Protein AF-A0A1B6GSQ0-F1 (afdb_monomer_lite)

Sequence (273 aa):
MDMGEFVHKPADNIAAKLKSEKLKAKLTERKEKRALEAKLAKVKRLADDSDDESASAWVAKNRRITEERLKAEKKAKELDDMDAVFGVGELVEEELRSSRKEAYTARDLRGLRVEHDVDGFTEGKEIILTLKDKGVLDEEDDALVNVNLMDDERYKKNIDRRKQKPHQFGYDAYGEEEEEERSVLGKYDEEIDGEKKTSFKLGVDEMQNKKVQVKTKLQLHKKVESLVTPALQLASDYYTEQEMVKFKKPKKKVRKIRERKSKLFKADDLLVD

Foldseek 3Di:
DPPPDDPDDDDDDVVVVVVVVVVVVVVVVVVVVVVVVVVVVVPDDPVNPDPCPDPVSVVVVVVVVVVVVVVVVVVVVVVVVVCVVVVVVVVVVVVVVVVVVVVDDLVNQFFAKEQADPVVDDPPDDADWDWDDDDPPDPDGIYTYGPVRVVVVVVVVVVVVVVPDPVVVDDDPPPDCPPDPDDPCNVCCCVPVNDDTDMDGRPDPVVVVVVVVVVVVCVVPPPPDDPPDPPDDDDDPDDDPVVVVVVDDPDDDDDDDPPPDPDPDDPVVPDDD

InterPro domains:
  IPR005011 SNU66/SART1 family [PF03343] (21-270)
  IPR005011 SNU66/SART1 family [PTHR14152] (4-270)

Secondary structure (DSSP, 8-state):
-------PPPPP-HHHHHHHHHHHHHHHHHHHHHHHHHHHHHSPPGGG--S---HHHHHHHHHHHHHHHHHHHHHHHHHHHHHHHHTHHHHHHHHHHHHHHHT--TTTTTT-EE-S-GGG--TT-----EEPP--TT--SPPEEE-HHHHHHHHHHHHHHHHHS-GGGGS--TTS--------TTTTTHHHHS------EETTS-HHHHHHHHHHHHHHHT-----S-PPP-PPPPSS--HHHHHHTSPPPP--------------GGGG---

pLDDT: mean 79.24, std 12.69, range [45.12, 97.31]

Radius of gyration: 38.95 Å; chains: 1; bounding box: 98×74×93 Å

Organism: NCBI:txid1464854

Structure (mmCIF, N/CA/C/O backbone):
data_AF-A0A1B6GSQ0-F1
#
_entry.id   AF-A0A1B6GSQ0-F1
#
loop_
_atom_site.group_PDB
_atom_site.id
_atom_site.type_symbol
_atom_site.label_atom_id
_atom_site.label_alt_id
_atom_site.label_comp_id
_atom_site.label_asym_id
_atom_site.label_entity_id
_atom_site.label_seq_id
_atom_site.pdbx_PDB_ins_code
_atom_site.Cartn_x
_atom_site.Cartn_y
_atom_site.Cartn_z
_atom_site.occupancy
_atom_site.B_iso_or_equiv
_atom_site.auth_seq_id
_atom_site.auth_comp_id
_atom_site.auth_asym_id
_atom_site.auth_atom_id
_atom_site.pdbx_PDB_model_num
ATOM 1 N N . MET A 1 1 ? 32.881 -21.390 47.374 1.00 46.50 1 MET A N 1
ATOM 2 C CA . MET A 1 1 ? 33.123 -21.148 45.939 1.00 46.50 1 MET A CA 1
ATOM 3 C C . MET A 1 1 ? 31.824 -21.465 45.237 1.00 46.50 1 MET A C 1
ATOM 5 O O . MET A 1 1 ? 31.398 -22.609 45.296 1.00 46.50 1 MET A O 1
ATOM 9 N N . ASP A 1 2 ? 31.152 -20.436 44.733 1.00 54.62 2 ASP A N 1
ATOM 10 C CA . ASP A 1 2 ? 29.883 -20.561 44.017 1.00 54.62 2 ASP A CA 1
ATOM 11 C C . ASP A 1 2 ? 30.174 -21.131 42.621 1.00 54.62 2 ASP A C 1
ATOM 13 O O . ASP A 1 2 ? 30.853 -20.498 41.810 1.00 54.62 2 ASP A O 1
ATOM 17 N N . MET A 1 3 ? 29.794 -22.389 42.399 1.00 61.34 3 MET A N 1
ATOM 18 C CA . MET A 1 3 ? 30.045 -23.116 41.154 1.00 61.34 3 MET A CA 1
ATOM 19 C C . MET A 1 3 ? 28.933 -22.743 40.177 1.00 61.34 3 MET A C 1
ATOM 21 O O . MET A 1 3 ? 27.943 -23.462 40.065 1.00 61.34 3 MET A O 1
ATOM 25 N N . GLY A 1 4 ? 29.093 -21.577 39.544 1.00 64.81 4 GLY A N 1
ATOM 26 C CA . GLY A 1 4 ? 28.105 -20.958 38.663 1.00 64.81 4 GLY A CA 1
ATOM 27 C C . GLY A 1 4 ? 27.419 -21.951 37.723 1.00 64.81 4 GLY A C 1
ATOM 28 O O . GLY A 1 4 ? 28.073 -22.780 37.089 1.00 64.81 4 GLY A O 1
ATOM 29 N N . GLU A 1 5 ? 26.091 -21.852 37.657 1.00 66.62 5 GLU A N 1
ATOM 30 C CA . GLU A 1 5 ? 25.217 -22.703 36.853 1.00 66.62 5 GLU A CA 1
ATOM 31 C C . GLU A 1 5 ? 25.710 -22.781 35.401 1.00 66.62 5 GLU A C 1
ATOM 33 O O . GLU A 1 5 ? 25.644 -21.821 34.628 1.00 66.62 5 GLU A O 1
ATOM 38 N N . PHE A 1 6 ? 26.233 -23.945 35.020 1.00 63.91 6 PHE A N 1
ATOM 39 C CA . PHE A 1 6 ? 26.717 -24.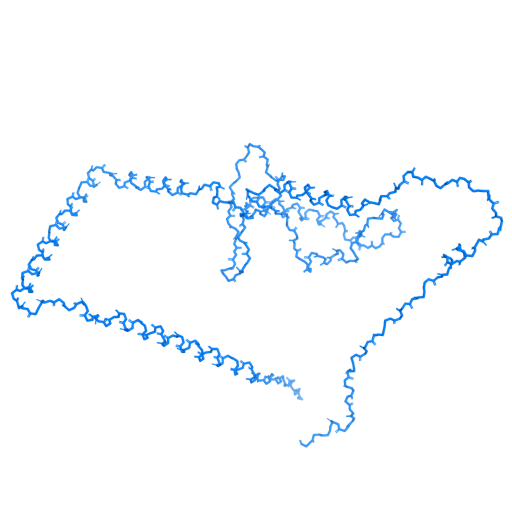188 33.670 1.00 63.91 6 PHE A CA 1
ATOM 40 C C . PHE A 1 6 ? 25.518 -24.395 32.737 1.00 63.91 6 PHE A C 1
ATOM 42 O O . PHE A 1 6 ? 24.984 -25.496 32.600 1.00 63.91 6 PHE A O 1
ATOM 49 N N . VAL A 1 7 ? 25.064 -23.317 32.095 1.00 75.25 7 VAL A N 1
ATOM 50 C CA . VAL A 1 7 ? 24.006 -23.377 31.078 1.00 75.25 7 VAL A CA 1
ATOM 51 C C . VAL A 1 7 ? 24.548 -24.104 29.844 1.00 75.25 7 VAL A C 1
ATOM 53 O O . VAL A 1 7 ? 25.266 -23.533 29.019 1.00 75.25 7 VAL A O 1
ATOM 56 N N . HIS A 1 8 ? 24.208 -25.386 29.704 1.00 74.94 8 HIS A N 1
ATOM 57 C CA . HIS A 1 8 ? 24.538 -26.160 28.512 1.00 74.94 8 HIS A CA 1
ATOM 58 C C . HIS A 1 8 ? 23.827 -25.573 27.289 1.00 74.94 8 HIS A C 1
ATOM 60 O O . HIS A 1 8 ? 22.599 -25.469 27.250 1.00 74.94 8 HIS A O 1
ATOM 66 N N . LYS A 1 9 ? 24.600 -25.216 26.258 1.00 79.44 9 LYS A N 1
ATOM 67 C CA . LYS A 1 9 ? 24.035 -24.853 24.954 1.00 79.44 9 LYS A CA 1
ATOM 68 C C . LYS A 1 9 ? 23.256 -26.060 24.411 1.00 79.44 9 LYS A C 1
ATOM 70 O O . LYS A 1 9 ? 23.835 -27.148 24.352 1.00 79.44 9 LYS A O 1
ATOM 75 N N . PRO A 1 10 ? 21.980 -25.897 24.016 1.00 80.62 10 PRO A N 1
ATOM 76 C CA . PRO A 1 10 ? 21.216 -26.975 23.405 1.00 80.62 10 PRO A CA 1
ATOM 77 C C . PRO A 1 10 ? 21.963 -27.557 22.204 1.00 80.62 10 PRO A C 1
ATOM 79 O O . PRO A 1 10 ? 22.566 -26.815 21.427 1.00 80.62 10 PRO A O 1
ATOM 82 N N . ALA A 1 11 ? 21.920 -28.881 22.053 1.00 81.38 11 ALA A N 1
ATOM 83 C CA . ALA A 1 11 ? 22.538 -29.547 20.917 1.00 81.38 11 ALA A CA 1
ATOM 84 C C . ALA A 1 11 ? 21.922 -29.050 19.602 1.00 81.38 11 ALA A C 1
ATOM 86 O O . ALA A 1 11 ? 20.702 -28.908 19.475 1.00 81.38 11 ALA A O 1
ATOM 87 N N . ASP A 1 12 ? 22.775 -28.818 18.608 1.00 82.06 12 ASP A N 1
ATOM 88 C CA . ASP A 1 12 ? 22.330 -28.384 17.293 1.00 82.06 12 ASP A CA 1
ATOM 89 C C . ASP A 1 12 ? 21.379 -29.409 16.667 1.00 82.06 12 ASP A C 1
ATOM 91 O O . ASP A 1 12 ? 21.682 -30.600 16.563 1.00 82.06 12 ASP A O 1
ATOM 95 N N . ASN A 1 13 ? 20.234 -28.938 16.175 1.00 87.38 13 ASN A N 1
ATOM 96 C CA . ASN A 1 13 ? 19.264 -29.803 15.521 1.00 87.38 13 ASN A CA 1
ATOM 97 C C . ASN A 1 13 ? 19.806 -30.289 14.161 1.00 87.38 13 ASN A C 1
ATOM 99 O O . ASN A 1 13 ? 19.736 -29.586 13.149 1.00 87.38 13 ASN A O 1
ATOM 103 N N . ILE A 1 14 ? 20.323 -31.521 14.133 1.00 88.31 14 ILE A N 1
ATOM 104 C CA . ILE A 1 14 ? 20.882 -32.173 12.936 1.00 88.31 14 ILE A CA 1
ATOM 105 C C . ILE A 1 14 ? 19.848 -32.216 11.801 1.00 88.31 14 ILE A C 1
ATOM 107 O O . ILE A 1 14 ? 20.185 -31.986 10.641 1.00 88.31 14 ILE A O 1
ATOM 111 N N . ALA A 1 15 ? 18.566 -32.430 12.115 1.00 89.94 15 ALA A N 1
ATOM 112 C CA . ALA A 1 15 ? 17.510 -32.454 11.106 1.00 89.94 15 ALA A CA 1
ATOM 113 C C . ALA A 1 15 ? 17.284 -31.072 10.468 1.00 89.94 15 ALA A C 1
ATOM 115 O O . ALA A 1 15 ? 17.026 -30.991 9.266 1.00 89.94 15 ALA A O 1
ATOM 116 N N . ALA A 1 16 ? 17.405 -29.983 11.235 1.00 90.31 16 ALA A N 1
ATOM 117 C CA . ALA A 1 16 ? 17.344 -28.624 10.697 1.00 90.31 16 ALA A CA 1
ATOM 118 C C . ALA A 1 16 ? 18.553 -28.323 9.795 1.00 90.31 16 ALA A C 1
ATOM 120 O O . ALA A 1 16 ? 18.373 -27.795 8.695 1.00 90.31 16 ALA A O 1
ATOM 121 N N . LYS A 1 17 ? 19.762 -28.743 10.201 1.00 90.50 17 LYS A N 1
ATOM 122 C CA . LYS A 1 17 ? 20.980 -28.622 9.381 1.00 90.50 17 LYS A CA 1
ATOM 123 C C . LYS A 1 17 ? 20.841 -29.367 8.052 1.00 90.50 17 LYS A C 1
ATOM 125 O O . LYS A 1 17 ? 20.948 -28.733 7.004 1.00 90.50 17 LYS A O 1
ATOM 130 N N . LEU A 1 18 ? 20.452 -30.643 8.078 1.00 93.62 18 LEU A N 1
ATOM 131 C CA . LEU A 1 18 ? 20.229 -31.447 6.869 1.00 93.62 18 LEU A CA 1
ATOM 132 C C . LEU A 1 18 ? 19.152 -30.850 5.948 1.00 93.62 18 LEU A C 1
ATOM 134 O O . LEU A 1 18 ? 19.297 -30.869 4.727 1.00 93.62 18 LEU A O 1
ATOM 138 N N . LYS A 1 19 ? 18.062 -30.299 6.502 1.00 94.00 19 LYS A N 1
ATOM 139 C CA . LYS A 1 19 ? 17.041 -29.592 5.705 1.00 94.00 19 LYS A CA 1
ATOM 140 C C . LYS A 1 19 ? 17.620 -28.345 5.035 1.00 94.00 19 LYS A C 1
ATOM 142 O O . LYS A 1 19 ? 17.376 -28.129 3.850 1.00 94.00 19 LYS A O 1
ATOM 147 N N . SER A 1 20 ? 18.402 -27.554 5.768 1.00 93.00 20 SER A N 1
ATOM 148 C CA . SER A 1 20 ? 19.052 -26.356 5.229 1.00 93.00 20 SER A CA 1
ATOM 149 C C . SER A 1 20 ? 20.055 -26.693 4.118 1.00 93.00 20 SER A C 1
ATOM 151 O O . SER A 1 20 ? 20.082 -26.012 3.097 1.00 93.00 20 SER A O 1
ATOM 153 N N . GLU A 1 21 ? 20.818 -27.780 4.260 1.00 94.88 21 GLU A N 1
ATOM 154 C CA . GLU A 1 21 ? 21.771 -28.258 3.253 1.00 94.88 21 GLU A CA 1
ATOM 155 C C . GLU A 1 21 ? 21.061 -28.755 1.993 1.00 94.88 21 GLU A C 1
ATOM 157 O O . GLU A 1 21 ? 21.450 -28.381 0.889 1.00 94.88 21 GLU A O 1
ATOM 162 N N . LYS A 1 22 ? 19.958 -29.502 2.136 1.00 96.31 22 LYS A N 1
ATOM 163 C CA . LYS A 1 22 ? 19.115 -29.911 0.998 1.00 96.31 22 LYS A CA 1
ATOM 164 C C . LYS A 1 22 ? 18.547 -28.706 0.242 1.00 96.31 22 LYS A C 1
ATOM 166 O O . LYS A 1 22 ? 18.540 -28.702 -0.988 1.00 96.31 22 LYS A O 1
ATOM 171 N N . LEU A 1 23 ? 18.091 -27.673 0.956 1.00 96.00 23 LEU A N 1
ATOM 172 C CA . LEU A 1 23 ? 17.620 -26.430 0.335 1.00 96.00 23 LEU A CA 1
ATOM 173 C C . LEU A 1 23 ? 18.757 -25.688 -0.378 1.00 96.00 23 LEU A C 1
ATOM 175 O O . LEU A 1 23 ? 18.566 -25.232 -1.505 1.00 96.00 23 LEU A O 1
ATOM 179 N N . LYS A 1 24 ? 19.945 -25.611 0.235 1.00 96.38 24 LYS A N 1
ATOM 180 C CA . LYS A 1 24 ? 21.139 -25.026 -0.391 1.00 96.38 24 LYS A CA 1
ATOM 181 C C . LYS A 1 24 ? 21.521 -25.770 -1.671 1.00 96.38 24 LYS A C 1
ATOM 183 O O . LYS A 1 24 ? 21.688 -25.109 -2.689 1.00 96.38 24 LYS A O 1
ATOM 188 N N . ALA A 1 25 ? 21.561 -27.103 -1.652 1.00 96.56 25 ALA A N 1
ATOM 189 C CA . ALA A 1 25 ? 21.866 -27.927 -2.825 1.00 96.56 25 ALA A CA 1
ATOM 190 C C . ALA A 1 25 ? 20.855 -27.713 -3.970 1.00 96.56 25 ALA A C 1
ATOM 192 O O . ALA A 1 25 ? 21.231 -27.531 -5.125 1.00 96.56 25 ALA A O 1
ATOM 193 N N . LYS A 1 26 ? 19.556 -27.630 -3.651 1.00 97.31 26 LYS A N 1
ATOM 194 C CA . LYS A 1 26 ? 18.520 -27.325 -4.652 1.00 97.31 26 LYS A CA 1
ATOM 195 C C . LYS A 1 26 ? 18.679 -25.920 -5.247 1.00 97.31 26 LYS A C 1
ATOM 197 O O . LYS A 1 26 ? 18.411 -25.699 -6.429 1.00 97.31 26 LYS A O 1
ATOM 202 N N . LEU A 1 27 ? 19.096 -24.946 -4.436 1.00 96.94 27 LEU A N 1
ATOM 203 C CA . LEU A 1 27 ? 19.360 -23.584 -4.903 1.00 96.94 27 LEU A CA 1
ATOM 204 C C . LEU A 1 27 ? 20.625 -23.502 -5.763 1.00 96.94 27 LEU A C 1
ATOM 206 O O . LEU A 1 27 ? 20.613 -22.754 -6.740 1.00 96.94 27 LEU A O 1
ATOM 210 N N . THR A 1 28 ? 21.691 -24.241 -5.438 1.00 97.00 28 THR A N 1
ATOM 211 C CA . THR A 1 28 ? 22.911 -24.286 -6.260 1.00 97.00 28 THR A CA 1
ATOM 212 C C . THR A 1 28 ? 22.632 -24.928 -7.611 1.00 97.00 28 THR A C 1
ATOM 214 O O . THR A 1 28 ? 22.940 -24.307 -8.620 1.00 97.00 28 THR A O 1
ATOM 217 N N . GLU A 1 29 ? 21.917 -26.056 -7.653 1.00 96.94 29 GLU A N 1
ATOM 218 C CA . GLU A 1 29 ? 21.501 -26.703 -8.906 1.00 96.94 29 GLU A CA 1
ATOM 219 C C . GLU A 1 29 ? 20.685 -25.742 -9.792 1.00 96.94 29 GLU A C 1
ATOM 221 O O . GLU A 1 29 ? 20.954 -25.571 -10.983 1.00 96.94 29 GLU A O 1
ATOM 226 N N . ARG A 1 30 ? 19.716 -25.021 -9.207 1.00 96.38 30 ARG A N 1
ATOM 227 C CA . ARG A 1 30 ? 18.902 -24.046 -9.954 1.00 96.38 30 ARG A CA 1
ATOM 228 C C . ARG A 1 30 ? 19.721 -22.840 -10.431 1.00 96.38 30 ARG A C 1
ATOM 230 O O . ARG A 1 30 ? 19.442 -22.302 -11.503 1.00 96.38 30 ARG A O 1
ATOM 237 N N . LYS A 1 31 ? 20.716 -22.398 -9.652 1.00 97.12 31 LYS A N 1
ATOM 238 C CA . LYS A 1 31 ? 21.653 -21.335 -10.052 1.00 97.12 31 LYS A CA 1
ATOM 239 C C . LYS A 1 31 ? 22.569 -21.795 -11.185 1.00 97.12 31 LYS A C 1
ATOM 241 O O . LYS A 1 31 ? 22.747 -21.038 -12.132 1.00 97.12 31 LYS A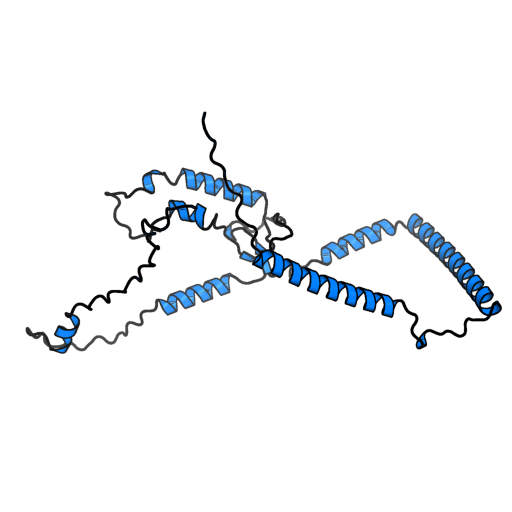 O 1
ATOM 246 N N . GLU A 1 32 ? 23.096 -23.014 -11.121 1.00 96.81 32 GLU A N 1
ATOM 247 C CA . GLU A 1 32 ? 23.925 -23.616 -12.170 1.00 96.81 32 GLU A CA 1
ATOM 248 C C . GLU A 1 32 ? 23.142 -23.779 -13.467 1.00 96.81 32 GLU A C 1
ATOM 250 O O . GLU A 1 32 ? 23.627 -23.372 -14.519 1.00 96.81 32 GLU A O 1
ATOM 255 N N . LYS A 1 33 ? 21.892 -24.253 -13.392 1.00 97.06 33 LYS A N 1
ATOM 256 C CA . LYS A 1 33 ? 20.996 -24.310 -14.552 1.00 97.06 33 LYS A CA 1
ATOM 257 C C . LYS A 1 33 ? 20.819 -22.932 -15.194 1.00 97.06 33 LYS A C 1
ATOM 259 O O . LYS A 1 33 ? 21.028 -22.796 -16.396 1.00 97.06 33 LYS A O 1
ATOM 264 N N . ARG A 1 34 ? 20.530 -21.893 -14.397 1.00 95.75 34 ARG A N 1
ATOM 265 C CA . ARG A 1 34 ? 20.427 -20.510 -14.900 1.00 95.75 34 ARG A CA 1
ATOM 266 C C . ARG A 1 34 ? 21.749 -20.019 -15.501 1.00 95.75 34 ARG A C 1
ATOM 268 O O . ARG A 1 34 ? 21.740 -19.314 -16.503 1.00 95.75 34 ARG A O 1
ATOM 275 N N . ALA A 1 35 ? 22.887 -20.379 -14.909 1.00 96.25 35 ALA A N 1
ATOM 276 C CA . ALA A 1 35 ? 24.202 -20.012 -15.427 1.00 96.25 35 ALA A CA 1
ATOM 277 C C . ALA A 1 35 ? 24.514 -20.713 -16.759 1.00 96.25 35 ALA A C 1
ATOM 279 O O . ALA A 1 35 ? 25.082 -20.088 -17.651 1.00 96.25 35 ALA A O 1
ATOM 280 N N . LEU A 1 36 ? 24.130 -21.982 -16.920 1.00 94.81 36 LEU A N 1
ATOM 281 C CA . LEU A 1 36 ? 24.230 -22.705 -18.188 1.00 94.81 36 LEU A CA 1
ATOM 282 C C . LEU A 1 36 ? 23.308 -22.094 -19.246 1.00 94.81 36 LEU A C 1
ATOM 284 O O . LEU A 1 36 ? 23.766 -21.842 -20.353 1.00 94.81 36 LEU A O 1
ATOM 288 N N . GLU A 1 37 ? 22.059 -21.774 -18.902 1.00 93.56 37 GLU A N 1
ATOM 289 C CA . GLU A 1 37 ? 21.123 -21.076 -19.796 1.00 93.56 37 GLU A CA 1
ATOM 290 C C . GLU A 1 37 ? 21.678 -19.714 -20.241 1.00 93.56 37 GLU A C 1
ATOM 292 O O . GLU A 1 37 ? 21.668 -19.403 -21.430 1.00 93.56 37 GLU A O 1
ATOM 297 N N . ALA A 1 38 ? 22.252 -18.934 -19.320 1.00 93.50 38 ALA A N 1
ATOM 298 C CA . ALA A 1 38 ? 22.900 -17.665 -19.644 1.00 93.50 38 ALA A CA 1
ATOM 299 C C . ALA A 1 38 ? 24.135 -17.847 -20.547 1.00 93.50 38 ALA A C 1
ATOM 301 O O . ALA A 1 38 ? 24.351 -17.057 -21.466 1.00 93.50 38 ALA A O 1
ATOM 302 N N . LYS A 1 39 ? 24.938 -18.900 -20.330 1.00 92.69 39 LYS A N 1
ATOM 303 C CA . LYS A 1 39 ? 26.065 -19.245 -21.214 1.00 92.69 39 LYS A CA 1
ATOM 304 C C . LYS A 1 39 ? 25.578 -19.633 -22.607 1.00 92.69 39 LYS A C 1
ATOM 306 O O . LYS A 1 39 ? 26.117 -19.127 -23.582 1.00 92.69 39 LYS A O 1
ATOM 311 N N . LEU A 1 40 ? 24.548 -20.471 -22.705 1.00 88.69 40 LEU A N 1
ATOM 312 C CA . LEU A 1 40 ? 23.948 -20.878 -23.977 1.00 88.69 40 LEU A CA 1
ATOM 313 C C . LEU A 1 40 ? 23.334 -19.692 -24.729 1.00 88.69 40 LEU A C 1
ATOM 315 O O . LEU A 1 40 ? 23.424 -19.649 -25.948 1.00 88.69 40 LEU A O 1
ATOM 319 N N . ALA A 1 41 ? 22.763 -18.716 -24.016 1.00 86.75 41 ALA A N 1
ATOM 320 C CA . ALA A 1 41 ? 22.269 -17.478 -24.616 1.00 86.75 41 ALA A CA 1
ATOM 321 C C . ALA A 1 41 ? 23.398 -16.578 -25.148 1.00 86.75 41 ALA A C 1
ATOM 323 O O . ALA A 1 41 ? 23.202 -15.876 -26.135 1.00 86.75 41 ALA A O 1
ATOM 324 N N . LYS A 1 42 ? 24.578 -16.593 -24.510 1.00 86.12 42 LYS A N 1
ATOM 325 C CA . LYS A 1 42 ? 25.761 -15.843 -24.965 1.00 86.12 42 LYS A CA 1
ATOM 326 C C . LYS A 1 42 ? 26.473 -16.516 -26.141 1.00 86.12 42 LYS A C 1
ATOM 328 O O . LYS A 1 42 ? 27.122 -15.830 -26.927 1.00 86.12 42 LYS A O 1
ATOM 333 N N . VAL A 1 43 ? 26.405 -17.844 -26.243 1.00 84.38 43 VAL A N 1
ATOM 334 C CA . VAL A 1 43 ? 26.972 -18.562 -27.387 1.00 84.38 43 VAL A CA 1
ATOM 335 C C . VAL A 1 43 ? 26.182 -18.177 -28.635 1.00 84.38 43 VAL A C 1
ATOM 337 O O . VAL A 1 43 ? 24.966 -18.357 -28.705 1.00 84.38 43 VAL A O 1
ATOM 340 N N . LYS A 1 44 ? 26.905 -17.634 -29.616 1.00 76.75 44 LYS A N 1
ATOM 341 C CA . LYS A 1 44 ? 26.382 -17.270 -30.929 1.00 76.75 44 LYS A CA 1
ATOM 342 C C . LYS A 1 44 ? 25.646 -18.473 -31.522 1.00 76.75 44 LYS A C 1
ATOM 344 O O . LYS A 1 44 ? 26.198 -19.569 -31.614 1.00 76.75 44 LYS A O 1
ATOM 349 N N . ARG A 1 45 ? 24.372 -18.289 -31.866 1.00 78.94 45 ARG A N 1
ATOM 350 C CA . ARG A 1 45 ? 23.579 -19.341 -32.509 1.00 78.94 45 ARG A CA 1
ATOM 351 C C . ARG A 1 45 ? 24.098 -19.531 -33.931 1.00 78.94 45 ARG A C 1
ATOM 353 O O . ARG A 1 45 ? 24.477 -18.558 -34.568 1.00 78.94 45 ARG A O 1
ATOM 360 N N . LEU A 1 46 ? 24.030 -20.757 -34.448 1.00 69.56 46 LEU A N 1
ATOM 361 C CA . LEU A 1 46 ? 24.445 -21.087 -35.821 1.00 69.56 46 LEU A CA 1
ATOM 362 C C . LEU A 1 46 ? 23.751 -20.217 -36.897 1.00 69.56 46 LEU A C 1
ATOM 364 O O . LEU A 1 46 ? 24.270 -20.060 -37.989 1.00 69.56 46 LEU A O 1
ATOM 368 N N . ALA A 1 47 ? 22.598 -19.623 -36.575 1.00 69.00 47 ALA A N 1
ATOM 369 C CA . ALA A 1 47 ? 21.850 -18.717 -37.450 1.00 69.00 47 ALA A CA 1
ATOM 370 C C . ALA A 1 47 ? 22.342 -17.253 -37.454 1.00 69.00 47 ALA A C 1
ATOM 372 O O . ALA A 1 47 ? 21.863 -16.469 -38.262 1.00 69.00 47 ALA A O 1
ATOM 373 N N . ASP A 1 48 ? 23.242 -16.868 -36.545 1.00 64.50 48 ASP A N 1
ATOM 374 C CA . ASP A 1 48 ? 23.823 -15.516 -36.483 1.00 64.50 48 ASP A CA 1
ATOM 375 C C . ASP A 1 48 ? 25.163 -15.440 -37.236 1.00 64.50 48 ASP A C 1
ATOM 377 O O . ASP A 1 48 ? 25.871 -14.434 -37.179 1.00 64.50 48 ASP A O 1
ATOM 381 N N . ASP A 1 49 ? 25.567 -16.521 -37.910 1.00 62.03 49 ASP A N 1
ATOM 382 C CA . ASP A 1 49 ? 26.784 -16.540 -38.712 1.00 62.03 49 ASP A CA 1
ATOM 383 C C . ASP A 1 49 ? 26.610 -15.669 -39.963 1.00 62.03 49 ASP A C 1
ATOM 385 O O . ASP A 1 49 ? 26.195 -16.111 -41.029 1.00 62.03 49 ASP A O 1
ATOM 389 N N . SER A 1 50 ? 26.819 -14.366 -39.776 1.00 61.53 50 SER A N 1
ATOM 390 C CA . SER A 1 50 ? 26.904 -13.384 -40.840 1.00 61.53 50 SER A CA 1
ATOM 391 C C . SER A 1 50 ? 28.213 -13.569 -41.597 1.00 61.53 50 SER A C 1
ATOM 393 O O . SER A 1 50 ? 29.270 -13.652 -40.972 1.00 61.53 50 SER A O 1
ATOM 395 N N . ASP A 1 51 ? 28.113 -13.513 -42.918 1.00 59.41 51 ASP A N 1
ATOM 396 C CA . ASP A 1 51 ? 29.152 -13.556 -43.959 1.00 59.41 51 ASP A CA 1
ATOM 397 C C . ASP A 1 51 ? 30.144 -12.353 -43.897 1.00 59.41 51 ASP A C 1
ATOM 399 O O . ASP A 1 51 ? 30.506 -11.738 -44.898 1.00 59.41 51 ASP A O 1
ATOM 403 N N . ASP A 1 52 ? 30.541 -11.952 -42.684 1.00 57.16 52 ASP A N 1
ATOM 404 C CA . ASP A 1 52 ? 31.282 -10.732 -42.323 1.00 57.16 52 ASP A CA 1
ATOM 405 C C . ASP A 1 52 ? 32.809 -10.987 -42.210 1.00 57.16 52 ASP A C 1
ATOM 407 O O . ASP A 1 52 ? 33.531 -10.214 -41.579 1.00 57.16 52 ASP A O 1
ATOM 411 N N . GLU A 1 53 ? 33.346 -12.057 -42.808 1.00 59.62 53 GLU A N 1
ATOM 412 C CA . GLU A 1 53 ? 34.756 -12.460 -42.628 1.00 59.62 53 GLU A CA 1
ATOM 413 C C . GLU A 1 53 ? 35.777 -11.684 -43.495 1.00 59.62 53 GLU A C 1
ATOM 415 O O . GLU A 1 53 ? 36.986 -11.874 -43.354 1.00 59.62 53 GLU A O 1
ATOM 420 N N . SER A 1 54 ? 35.346 -10.770 -44.377 1.00 79.44 54 SER A N 1
ATOM 421 C CA . SER A 1 54 ? 36.273 -10.003 -45.232 1.00 79.44 54 SER A CA 1
ATOM 422 C C . SER A 1 54 ? 36.738 -8.675 -44.604 1.00 79.44 54 SER A C 1
ATOM 424 O O . SER A 1 54 ? 35.945 -7.864 -44.119 1.00 79.44 54 SER A O 1
ATOM 426 N N . ALA A 1 55 ? 38.046 -8.387 -44.678 1.00 78.38 55 ALA A N 1
ATOM 427 C CA . ALA A 1 55 ? 38.637 -7.144 -44.159 1.00 78.38 55 ALA A CA 1
ATOM 428 C C . ALA A 1 55 ? 38.038 -5.870 -44.796 1.00 78.38 55 ALA A C 1
ATOM 430 O O . ALA A 1 55 ? 37.951 -4.825 -44.150 1.00 78.38 55 ALA A O 1
ATOM 431 N N . SER A 1 56 ? 37.583 -5.953 -46.050 1.00 81.31 56 SER A N 1
ATOM 432 C CA . SER A 1 56 ? 36.911 -4.855 -46.754 1.00 81.31 56 SER A CA 1
ATOM 433 C C . SER A 1 56 ? 35.521 -4.555 -46.183 1.00 81.31 56 SER A C 1
ATOM 435 O O . SER A 1 56 ? 35.185 -3.381 -46.003 1.00 81.31 56 SER A O 1
ATOM 437 N N . ALA A 1 57 ? 34.736 -5.582 -45.839 1.00 82.19 57 ALA A N 1
ATOM 438 C CA . ALA A 1 57 ? 33.430 -5.415 -45.202 1.00 82.19 57 ALA A CA 1
ATOM 439 C C . ALA A 1 57 ? 33.559 -4.771 -43.811 1.00 82.19 57 ALA A C 1
ATOM 441 O O . ALA A 1 57 ? 32.799 -3.856 -43.487 1.00 82.19 57 ALA A O 1
ATOM 442 N N . TRP A 1 58 ? 34.577 -5.153 -43.029 1.00 82.56 58 TRP A N 1
ATOM 443 C CA . TRP A 1 58 ? 34.854 -4.538 -41.727 1.00 82.56 58 TRP A CA 1
ATOM 444 C C . TRP A 1 58 ? 35.214 -3.053 -41.841 1.00 82.56 58 TRP A C 1
ATOM 446 O O . TRP A 1 58 ? 34.645 -2.231 -41.123 1.00 82.56 58 TRP A O 1
ATOM 456 N N . VAL A 1 59 ? 36.103 -2.678 -42.771 1.00 87.62 59 VAL A N 1
ATOM 457 C CA . VAL A 1 59 ? 36.476 -1.267 -42.993 1.00 87.62 59 VAL A CA 1
ATOM 458 C C . VAL A 1 59 ? 35.267 -0.442 -43.447 1.00 87.62 59 VAL A C 1
ATOM 460 O O . VAL A 1 59 ? 35.051 0.658 -42.936 1.00 87.62 59 VAL A O 1
ATOM 463 N N . ALA A 1 60 ? 34.442 -0.972 -44.355 1.00 85.81 60 ALA A N 1
ATOM 464 C CA . ALA A 1 60 ? 33.225 -0.298 -44.809 1.00 85.81 60 ALA A CA 1
ATOM 465 C C . ALA A 1 60 ? 32.201 -0.118 -43.674 1.00 85.81 60 ALA A C 1
ATOM 467 O O . ALA A 1 60 ? 31.606 0.954 -43.543 1.00 85.81 60 ALA A O 1
ATOM 468 N N . LYS A 1 61 ? 32.027 -1.134 -42.821 1.00 83.94 61 LYS A N 1
ATOM 469 C CA . LYS A 1 61 ? 31.148 -1.096 -41.644 1.00 83.94 61 LYS A CA 1
ATOM 470 C C . LYS A 1 61 ? 31.650 -0.106 -40.598 1.00 83.94 61 LYS A C 1
ATOM 472 O O . LYS A 1 61 ? 30.871 0.715 -40.129 1.00 83.94 61 LYS A O 1
ATOM 477 N N . ASN A 1 62 ? 32.947 -0.110 -40.291 1.00 86.69 62 ASN A N 1
ATOM 478 C CA . ASN A 1 62 ? 33.537 0.847 -39.357 1.00 86.69 62 ASN A CA 1
ATOM 479 C C . ASN A 1 62 ? 33.396 2.280 -39.855 1.00 86.69 62 ASN A C 1
ATOM 481 O O . ASN A 1 62 ? 32.999 3.156 -39.094 1.00 86.69 62 ASN A O 1
ATOM 485 N N . ARG A 1 63 ? 33.649 2.515 -41.145 1.00 89.69 63 ARG A N 1
ATOM 486 C CA . ARG A 1 63 ? 33.447 3.832 -41.742 1.00 89.69 63 ARG A CA 1
ATOM 487 C C . ARG A 1 63 ? 31.987 4.275 -41.623 1.00 89.69 63 ARG A C 1
ATOM 489 O O . ARG A 1 63 ? 31.744 5.376 -41.138 1.00 89.69 63 ARG A O 1
ATOM 496 N N . ARG A 1 64 ? 31.024 3.404 -41.949 1.00 88.81 64 ARG A N 1
ATOM 497 C CA . ARG A 1 64 ? 29.590 3.682 -41.747 1.00 88.81 64 ARG A CA 1
ATOM 498 C C . ARG A 1 64 ? 29.260 4.002 -40.289 1.00 88.81 64 ARG A C 1
ATOM 500 O O . ARG A 1 64 ? 28.665 5.040 -40.046 1.00 88.81 64 ARG A O 1
ATOM 507 N N . ILE A 1 65 ? 29.724 3.200 -39.330 1.00 87.94 65 ILE A N 1
ATOM 508 C CA . ILE A 1 65 ? 29.497 3.429 -37.893 1.00 87.94 65 ILE A CA 1
ATOM 509 C C . ILE A 1 65 ? 30.088 4.770 -37.446 1.00 87.94 65 ILE A C 1
ATOM 511 O O . ILE A 1 65 ? 29.446 5.512 -36.708 1.00 87.94 65 ILE A O 1
ATOM 515 N N . THR A 1 66 ? 31.303 5.115 -37.884 1.00 88.31 66 THR A N 1
ATOM 516 C CA . THR A 1 66 ? 31.920 6.404 -37.532 1.00 88.31 66 THR A CA 1
ATOM 517 C C . THR A 1 66 ? 31.173 7.583 -38.146 1.00 88.31 66 THR A C 1
ATOM 519 O O . THR A 1 66 ? 30.949 8.583 -37.470 1.00 88.31 66 THR A O 1
ATOM 522 N N . GLU A 1 67 ? 30.734 7.462 -39.400 1.00 92.31 67 GLU A N 1
ATOM 523 C CA . GLU A 1 67 ? 29.940 8.485 -40.076 1.00 92.31 67 GLU A CA 1
ATOM 524 C C . GLU A 1 67 ? 28.557 8.636 -39.427 1.00 92.31 67 GLU A C 1
ATOM 526 O O . GLU A 1 67 ? 28.091 9.757 -39.238 1.00 92.31 67 GLU A O 1
ATOM 531 N N . GLU A 1 68 ? 27.913 7.534 -39.042 1.00 90.94 68 GLU A N 1
ATOM 532 C CA . GLU A 1 68 ? 26.644 7.514 -38.309 1.00 90.94 68 GLU A CA 1
ATOM 533 C C . GLU A 1 68 ? 26.790 8.116 -36.914 1.00 90.94 68 GLU A C 1
ATOM 535 O O . GLU A 1 68 ? 25.972 8.948 -36.533 1.00 90.94 68 GLU A O 1
ATOM 540 N N . ARG A 1 69 ? 27.859 7.785 -36.182 1.00 89.81 69 ARG A N 1
ATOM 541 C CA . ARG A 1 69 ? 28.150 8.362 -34.865 1.00 89.81 69 ARG A CA 1
ATOM 542 C C . ARG A 1 69 ? 28.380 9.867 -34.949 1.00 89.81 69 ARG A C 1
ATOM 544 O O . ARG A 1 69 ? 27.793 10.602 -34.167 1.00 89.81 69 ARG A O 1
ATOM 551 N N . LEU A 1 70 ? 29.170 10.334 -35.918 1.00 92.06 70 LEU A N 1
ATOM 552 C CA . LEU A 1 70 ? 29.402 11.766 -36.132 1.00 92.06 70 LEU A CA 1
ATOM 553 C C . LEU A 1 70 ? 28.126 12.498 -36.563 1.00 92.06 70 LEU A C 1
ATOM 555 O O . LEU A 1 70 ? 27.904 13.637 -36.159 1.00 92.06 70 LEU A O 1
ATOM 559 N N . LYS A 1 71 ? 27.274 11.870 -37.382 1.00 92.38 71 LYS A N 1
ATOM 560 C CA . LYS A 1 71 ? 25.964 12.428 -37.749 1.00 92.38 71 LYS A CA 1
ATOM 561 C C . LYS A 1 71 ? 25.023 12.482 -36.547 1.00 92.38 71 LYS A C 1
ATOM 563 O O . LYS A 1 71 ? 24.345 13.488 -36.375 1.00 92.38 71 LYS A O 1
ATOM 568 N N . ALA A 1 72 ? 25.001 11.440 -35.719 1.00 89.12 72 ALA A N 1
ATOM 569 C CA . ALA A 1 72 ? 24.198 11.387 -34.503 1.00 89.12 72 ALA A CA 1
ATOM 570 C C . ALA A 1 72 ? 24.663 12.424 -33.476 1.00 89.12 72 ALA A C 1
ATOM 572 O O . ALA A 1 72 ? 23.831 13.116 -32.914 1.00 89.12 72 ALA A O 1
ATOM 573 N N . GLU A 1 73 ? 25.972 12.594 -33.289 1.00 91.62 73 GLU A N 1
ATOM 574 C CA . GLU A 1 73 ? 26.545 13.596 -32.384 1.00 91.62 73 GLU A CA 1
ATOM 575 C C . GLU A 1 73 ? 26.255 15.023 -32.857 1.00 91.62 73 GLU A C 1
ATOM 577 O O . GLU A 1 73 ? 25.838 15.861 -32.065 1.00 91.62 73 GLU A O 1
ATOM 582 N N . LYS A 1 74 ? 26.387 15.297 -34.162 1.00 92.19 74 LYS A N 1
ATOM 583 C CA . LYS A 1 74 ? 25.983 16.591 -34.734 1.00 92.19 74 LYS A CA 1
ATOM 584 C C . LYS A 1 74 ? 24.493 16.854 -34.544 1.00 92.19 74 LYS A C 1
ATOM 586 O O . LYS A 1 74 ? 24.128 17.959 -34.173 1.00 92.19 74 LYS A O 1
ATOM 591 N N . LYS A 1 75 ? 23.655 15.840 -34.768 1.00 90.56 75 LYS A N 1
ATOM 592 C CA . LYS A 1 75 ? 22.203 15.946 -34.608 1.00 90.56 75 LYS A CA 1
ATOM 593 C C . LYS A 1 75 ? 21.782 16.099 -33.144 1.00 90.56 75 LYS A C 1
ATOM 595 O O . LYS A 1 75 ? 20.849 16.838 -32.872 1.00 90.56 75 LYS A O 1
ATOM 600 N N . ALA A 1 76 ? 22.464 15.425 -32.220 1.00 87.88 76 ALA A N 1
ATOM 601 C CA . ALA A 1 76 ? 22.244 15.571 -30.785 1.00 87.88 76 ALA A CA 1
ATOM 602 C C . ALA A 1 76 ? 22.651 16.969 -30.316 1.00 87.88 76 ALA A C 1
ATOM 604 O O . ALA A 1 76 ? 21.870 17.627 -29.650 1.00 87.88 76 ALA A O 1
ATOM 605 N N . LYS A 1 77 ? 23.816 17.463 -30.752 1.00 88.81 77 LYS A N 1
ATOM 606 C CA . LYS A 1 77 ? 24.258 18.824 -30.440 1.00 88.81 77 LYS A CA 1
ATOM 607 C C . LYS A 1 77 ? 23.308 19.888 -31.000 1.00 88.81 77 LYS A C 1
ATOM 609 O O . LYS A 1 77 ? 23.012 20.854 -30.317 1.00 88.81 77 LYS A O 1
ATOM 614 N N . GLU A 1 78 ? 22.827 19.709 -32.228 1.00 86.12 78 GLU A N 1
ATOM 615 C CA . GLU A 1 78 ? 21.839 20.611 -32.830 1.00 86.12 78 GLU A CA 1
ATOM 616 C C . GLU A 1 78 ? 20.510 20.599 -32.058 1.00 86.12 78 GLU A C 1
ATOM 618 O O . GLU A 1 78 ? 19.918 21.654 -31.861 1.00 86.12 78 GLU A O 1
ATOM 623 N N . LEU A 1 79 ? 20.068 19.431 -31.578 1.00 83.25 79 LEU A N 1
ATOM 624 C CA . LEU A 1 79 ? 18.902 19.315 -30.699 1.00 83.25 79 LEU A CA 1
ATOM 625 C C . LEU A 1 79 ? 19.126 19.991 -29.343 1.00 83.25 79 LEU A C 1
ATOM 627 O O . LEU A 1 79 ? 18.265 20.754 -28.930 1.00 83.25 79 LEU A O 1
ATOM 631 N N . ASP A 1 80 ? 20.275 19.783 -28.698 1.00 82.69 80 ASP A N 1
ATOM 632 C CA . ASP A 1 80 ? 20.606 20.421 -27.417 1.00 82.69 80 ASP A CA 1
ATOM 633 C C . ASP A 1 80 ? 20.668 21.955 -27.550 1.00 82.69 80 ASP A C 1
ATOM 635 O O . ASP A 1 80 ? 20.139 22.677 -26.704 1.00 82.69 80 ASP A O 1
ATOM 639 N N . ASP A 1 81 ? 21.268 22.465 -28.634 1.00 83.94 81 ASP A N 1
ATOM 640 C CA . ASP A 1 81 ? 21.325 23.902 -28.927 1.00 83.94 81 ASP A CA 1
ATOM 641 C C . ASP A 1 81 ? 19.911 24.468 -29.195 1.00 83.94 81 ASP A C 1
ATOM 643 O O . ASP A 1 81 ? 19.594 25.577 -28.760 1.00 83.94 81 ASP A O 1
ATOM 647 N N . MET A 1 82 ? 19.030 23.713 -29.867 1.00 80.62 82 MET A N 1
ATOM 648 C CA . MET A 1 82 ? 17.625 24.098 -30.060 1.00 80.62 82 MET A CA 1
ATOM 649 C C . MET A 1 82 ? 16.821 24.049 -28.752 1.00 80.62 82 MET A C 1
ATOM 651 O O . MET A 1 82 ? 16.092 24.998 -28.466 1.00 80.62 82 MET A O 1
ATOM 655 N N . ASP A 1 83 ? 16.977 23.013 -27.931 1.00 74.94 83 ASP A N 1
ATOM 656 C CA . ASP A 1 83 ? 16.287 22.872 -26.643 1.00 74.94 83 ASP A CA 1
ATOM 657 C C . ASP A 1 83 ? 16.702 23.975 -25.657 1.00 74.94 83 ASP A C 1
ATOM 659 O O . ASP A 1 83 ? 15.853 24.516 -24.942 1.00 74.94 83 ASP A O 1
ATOM 663 N N . ALA A 1 84 ? 17.978 24.379 -25.671 1.00 77.94 84 ALA A N 1
ATOM 664 C CA . ALA A 1 84 ? 18.490 25.492 -24.872 1.00 77.94 84 ALA A CA 1
ATOM 665 C C . ALA A 1 84 ? 17.923 26.856 -25.308 1.00 77.94 84 ALA A C 1
ATOM 667 O O . ALA A 1 84 ? 17.693 27.724 -24.466 1.00 77.94 84 ALA A O 1
ATOM 668 N N . VAL A 1 85 ? 17.686 27.057 -26.610 1.00 76.31 85 VAL A N 1
ATOM 669 C CA . VAL A 1 85 ? 17.132 28.311 -27.155 1.00 76.31 85 VAL A CA 1
ATOM 670 C C . VAL A 1 85 ? 15.610 28.380 -27.007 1.00 76.31 85 VAL A C 1
ATOM 672 O O . VAL A 1 85 ? 15.073 29.459 -26.760 1.00 76.31 85 VAL A O 1
ATOM 675 N N . PHE A 1 86 ? 14.906 27.255 -27.146 1.00 70.81 86 PHE A N 1
ATOM 676 C CA . PHE A 1 86 ? 13.444 27.207 -27.072 1.00 70.81 86 PHE A CA 1
ATOM 677 C C . PHE A 1 86 ? 12.896 26.958 -25.654 1.00 70.81 86 PHE A C 1
ATOM 679 O O . PHE A 1 86 ? 11.695 27.118 -25.449 1.00 70.81 86 PHE A O 1
ATOM 686 N N . GLY A 1 87 ? 13.730 26.590 -24.671 1.00 67.75 87 GLY A N 1
ATOM 687 C CA . GLY A 1 87 ? 13.296 26.373 -23.280 1.00 67.75 87 GLY A CA 1
ATOM 688 C C . GLY A 1 87 ? 12.372 25.160 -23.098 1.00 67.75 87 GLY A C 1
ATOM 689 O O . GLY A 1 87 ? 11.678 25.038 -22.090 1.00 67.75 87 GLY A O 1
ATOM 690 N N . VAL A 1 88 ? 12.354 24.251 -24.076 1.00 66.06 88 VAL A N 1
ATOM 691 C CA . VAL A 1 88 ? 11.416 23.117 -24.159 1.00 66.06 88 VAL A CA 1
ATOM 692 C C . VAL A 1 88 ? 11.640 22.108 -23.034 1.00 66.06 88 VAL A C 1
ATOM 694 O O . VAL A 1 88 ? 10.699 21.438 -22.626 1.00 66.06 88 VAL A O 1
ATOM 697 N N . GLY A 1 89 ? 12.849 22.036 -22.469 1.00 69.69 89 GLY A N 1
ATOM 698 C CA . GLY A 1 89 ? 13.151 21.157 -21.337 1.00 69.69 89 GLY A CA 1
ATOM 699 C C . GLY A 1 89 ? 12.276 21.416 -20.104 1.00 69.69 89 GLY A C 1
ATOM 700 O O . GLY A 1 89 ? 11.825 20.461 -19.478 1.00 69.69 89 GLY A O 1
ATOM 701 N N . GLU A 1 90 ? 11.969 22.681 -19.792 1.00 72.31 90 GLU A N 1
ATOM 702 C CA . GLU A 1 90 ? 11.088 23.031 -18.667 1.00 72.31 90 GLU A CA 1
ATOM 703 C C . GLU A 1 90 ? 9.632 22.653 -18.964 1.00 72.31 90 GLU A C 1
ATOM 705 O O . GLU A 1 90 ? 8.965 22.058 -18.119 1.00 72.31 90 GLU A O 1
ATOM 710 N N . LEU A 1 91 ? 9.172 22.896 -20.196 1.00 74.06 91 LEU A N 1
ATOM 711 C CA . LEU A 1 91 ? 7.823 22.535 -20.636 1.00 74.06 91 LEU A CA 1
ATOM 712 C C . LEU A 1 91 ? 7.619 21.012 -20.670 1.00 74.06 91 LEU A C 1
ATOM 714 O O . LEU A 1 91 ? 6.586 20.517 -20.232 1.00 74.06 91 LEU A O 1
ATOM 718 N N . VAL A 1 92 ? 8.619 20.257 -21.132 1.00 77.94 92 VAL A N 1
ATOM 719 C CA . VAL A 1 92 ? 8.595 18.788 -21.142 1.00 77.94 92 VAL A CA 1
ATOM 720 C C . VAL A 1 92 ? 8.673 18.236 -19.725 1.00 77.94 92 VAL A C 1
ATOM 722 O O . VAL A 1 92 ? 7.998 17.257 -19.422 1.00 77.94 92 VAL A O 1
ATOM 725 N N . GLU A 1 93 ? 9.453 18.838 -18.827 1.00 77.75 93 GLU A N 1
ATOM 726 C CA . GLU A 1 93 ? 9.478 18.418 -17.426 1.00 77.75 93 GLU A CA 1
ATOM 727 C C . GLU A 1 93 ? 8.143 18.713 -16.725 1.00 77.75 93 GLU A C 1
ATOM 729 O O . GLU A 1 93 ? 7.657 17.883 -15.953 1.00 77.75 93 GLU A O 1
ATOM 734 N N . GLU A 1 94 ? 7.510 19.848 -17.022 1.00 79.06 94 GLU A N 1
ATOM 735 C CA . GLU A 1 94 ? 6.172 20.183 -16.539 1.00 79.06 94 GLU A CA 1
ATOM 736 C C . GLU A 1 94 ? 5.106 19.236 -17.108 1.00 79.06 94 GLU A C 1
ATOM 738 O O . GLU A 1 94 ? 4.281 18.724 -16.349 1.00 79.06 94 GLU A O 1
ATOM 743 N N . GLU A 1 95 ? 5.179 18.894 -18.394 1.00 79.88 95 GLU A N 1
ATOM 744 C CA . GLU A 1 95 ? 4.289 17.921 -19.030 1.00 79.88 95 GLU A CA 1
ATOM 745 C C . GLU A 1 95 ? 4.514 16.505 -18.487 1.00 79.88 95 GLU A C 1
ATOM 747 O O . GLU A 1 95 ? 3.560 15.770 -18.249 1.00 79.88 95 GLU A O 1
ATOM 752 N N . LEU A 1 96 ? 5.754 16.125 -18.177 1.00 78.94 96 LEU A N 1
ATOM 753 C CA . LEU A 1 96 ? 6.080 14.835 -17.565 1.00 78.94 96 LEU A CA 1
ATOM 754 C C . LEU A 1 96 ? 5.654 14.782 -16.087 1.00 78.94 96 LEU A C 1
ATOM 756 O O . LEU A 1 96 ? 5.276 13.728 -15.572 1.00 78.94 96 LEU A O 1
ATOM 760 N N . ARG A 1 97 ? 5.658 15.921 -15.385 1.00 79.00 97 ARG A N 1
ATOM 761 C CA . ARG A 1 97 ? 5.061 16.059 -14.047 1.00 79.00 97 ARG A CA 1
ATOM 762 C C . ARG A 1 97 ? 3.535 16.019 -14.112 1.00 79.00 97 ARG A C 1
ATOM 764 O O . ARG A 1 97 ? 2.936 15.378 -13.250 1.00 79.00 97 ARG A O 1
ATOM 771 N N . SER A 1 98 ? 2.910 16.653 -15.105 1.00 77.06 98 SER A N 1
ATOM 772 C CA . SER A 1 98 ? 1.458 16.590 -15.321 1.00 77.06 98 SER A CA 1
ATOM 773 C C . SER A 1 98 ? 1.025 15.176 -15.683 1.00 77.06 98 SER A C 1
ATOM 775 O O . SER A 1 98 ? 0.141 14.624 -15.037 1.00 77.06 98 SER A O 1
ATOM 777 N N . SER A 1 99 ? 1.739 14.517 -16.595 1.00 76.75 99 SER A N 1
ATOM 778 C CA . SER A 1 99 ? 1.454 13.141 -16.994 1.00 76.75 99 SER A CA 1
ATOM 779 C C . SER A 1 99 ? 1.620 12.161 -15.832 1.00 76.75 99 SER A C 1
ATOM 781 O O . SER A 1 99 ? 0.821 11.242 -15.689 1.00 76.75 99 SER A O 1
ATOM 783 N N . ARG A 1 100 ? 2.582 12.383 -14.921 1.00 74.38 100 ARG A N 1
ATOM 784 C CA . ARG A 1 100 ? 2.686 11.623 -13.659 1.00 74.38 100 ARG A CA 1
ATOM 785 C C . ARG A 1 100 ? 1.538 11.891 -12.687 1.00 74.38 100 ARG A C 1
ATOM 787 O O . ARG A 1 100 ? 1.150 10.969 -11.975 1.00 74.38 100 ARG A O 1
ATOM 794 N N . LYS A 1 101 ? 1.013 13.119 -12.622 1.00 72.12 101 LYS A N 1
ATOM 795 C CA . LYS A 1 101 ? -0.182 13.435 -11.818 1.00 72.12 101 LYS A CA 1
ATOM 796 C C . LYS A 1 101 ? -1.431 12.779 -12.408 1.00 72.12 101 LYS A C 1
ATOM 798 O O . LYS A 1 101 ? -2.265 12.292 -11.658 1.00 72.12 101 LYS A O 1
ATOM 803 N N . GLU A 1 102 ? -1.528 12.725 -13.730 1.00 73.81 102 GLU A N 1
ATOM 804 C CA . GLU A 1 102 ? -2.626 12.081 -14.460 1.00 73.81 102 GLU A CA 1
ATOM 805 C C . GLU A 1 102 ? -2.520 10.551 -14.477 1.00 73.81 102 GLU A C 1
ATOM 807 O O . GLU A 1 102 ? -3.532 9.866 -14.619 1.00 73.81 102 GLU A O 1
ATOM 812 N N . ALA A 1 103 ? -1.313 10.003 -14.302 1.00 75.88 103 ALA A N 1
ATOM 813 C CA . ALA A 1 103 ? -1.073 8.563 -14.305 1.00 75.88 103 ALA A CA 1
ATOM 814 C C . ALA A 1 103 ? -1.798 7.831 -13.169 1.00 75.88 103 ALA A C 1
ATOM 816 O O . ALA A 1 103 ? -2.101 6.650 -13.317 1.00 75.88 103 ALA A O 1
ATOM 817 N N . TYR A 1 104 ? -2.069 8.513 -12.053 1.00 80.12 104 TYR A N 1
ATOM 818 C CA . TYR A 1 104 ? -2.763 7.927 -10.915 1.00 80.12 104 TYR A CA 1
ATOM 819 C C . TYR A 1 104 ? -4.164 8.504 -10.797 1.00 80.12 104 TYR A C 1
ATOM 821 O O . TYR A 1 104 ? -4.373 9.670 -10.471 1.00 80.12 104 TYR A O 1
ATOM 829 N N . THR A 1 105 ? -5.143 7.646 -11.038 1.00 86.06 105 THR A N 1
ATOM 830 C CA . THR A 1 105 ? -6.560 7.980 -10.962 1.00 86.06 105 THR A CA 1
ATOM 831 C C . THR A 1 105 ? -7.210 7.295 -9.764 1.00 86.06 105 THR A C 1
ATOM 833 O O . THR A 1 105 ? -6.652 6.394 -9.138 1.00 86.06 105 THR A O 1
ATOM 836 N N . ALA A 1 106 ? -8.460 7.653 -9.463 1.00 84.69 106 ALA A N 1
ATOM 837 C CA . ALA A 1 106 ? -9.242 6.984 -8.419 1.00 84.69 106 ALA A CA 1
ATOM 838 C C . ALA A 1 106 ? -9.385 5.459 -8.631 1.00 84.69 106 ALA A C 1
ATOM 840 O O . ALA A 1 106 ? -9.686 4.729 -7.687 1.00 84.69 106 ALA A O 1
ATOM 841 N N . ARG A 1 107 ? -9.172 4.963 -9.860 1.00 86.62 107 ARG A N 1
ATOM 842 C CA . ARG A 1 107 ? -9.187 3.526 -10.174 1.00 86.62 107 ARG A CA 1
ATOM 843 C C . ARG A 1 107 ? -7.985 2.800 -9.581 1.00 86.62 107 ARG A C 1
ATOM 845 O O . ARG A 1 107 ? -8.145 1.668 -9.137 1.00 86.62 107 ARG A O 1
ATOM 852 N N . ASP A 1 108 ? -6.833 3.458 -9.541 1.00 88.25 108 ASP A N 1
ATOM 853 C CA . ASP A 1 108 ? -5.566 2.869 -9.101 1.00 88.25 108 ASP A CA 1
ATOM 854 C C . ASP A 1 108 ? -5.476 2.811 -7.573 1.00 88.25 108 ASP A C 1
ATOM 856 O O . ASP A 1 108 ? -4.822 1.941 -7.010 1.00 88.25 108 ASP A O 1
ATOM 860 N N . LEU A 1 109 ? -6.215 3.690 -6.892 1.00 87.38 109 LEU A N 1
ATOM 861 C CA . LEU A 1 109 ? -6.341 3.695 -5.433 1.00 87.38 109 LEU A CA 1
ATOM 862 C C . LEU A 1 109 ? -7.423 2.726 -4.920 1.00 87.38 109 LEU A C 1
ATOM 864 O O . LEU A 1 109 ? -7.619 2.578 -3.711 1.00 87.38 109 LEU A O 1
ATOM 868 N N . ARG A 1 110 ? -8.163 2.063 -5.817 1.00 89.50 110 ARG A N 1
ATOM 869 C CA . ARG A 1 110 ? -9.255 1.161 -5.445 1.00 89.50 110 ARG A CA 1
ATOM 870 C C . ARG A 1 110 ? -8.724 -0.072 -4.714 1.00 89.50 110 ARG A C 1
ATOM 872 O O . ARG A 1 110 ? -7.869 -0.792 -5.212 1.00 89.50 110 ARG A O 1
ATOM 879 N N . GLY A 1 111 ? -9.324 -0.375 -3.569 1.00 88.69 111 GLY A N 1
ATOM 880 C CA . GLY A 1 111 ? -9.007 -1.535 -2.739 1.00 88.69 111 GLY A CA 1
ATOM 881 C C . GLY A 1 111 ? -7.947 -1.268 -1.673 1.00 88.69 111 GLY A C 1
ATOM 882 O O . GLY A 1 111 ? -7.812 -2.095 -0.769 1.00 88.69 111 GLY A O 1
ATOM 883 N N . LEU A 1 112 ? -7.262 -0.120 -1.731 1.00 91.56 112 LEU A N 1
ATOM 884 C CA . LEU A 1 112 ? -6.307 0.285 -0.708 1.00 91.56 112 LEU A CA 1
ATOM 885 C C . LEU A 1 112 ? -7.039 0.580 0.606 1.00 91.56 112 LEU A C 1
ATOM 887 O O . LEU A 1 112 ? -8.158 1.111 0.612 1.00 91.56 112 LEU A O 1
ATOM 891 N N . ARG A 1 113 ? -6.431 0.178 1.722 1.00 92.94 113 ARG A N 1
ATOM 892 C CA . ARG A 1 113 ? -7.024 0.309 3.054 1.00 92.94 113 ARG A CA 1
ATOM 893 C C . ARG A 1 113 ? -6.715 1.691 3.620 1.00 92.94 113 ARG A C 1
ATOM 895 O O . ARG A 1 113 ? -5.571 2.121 3.578 1.00 92.94 113 ARG A O 1
ATOM 902 N N . VAL A 1 114 ? -7.708 2.363 4.182 1.00 93.69 114 VAL A N 1
ATOM 903 C CA . VAL A 1 114 ? -7.547 3.600 4.954 1.00 93.69 114 VAL A CA 1
ATOM 904 C C . VAL A 1 114 ? -7.760 3.249 6.422 1.00 93.69 114 VAL A C 1
ATOM 906 O O . VAL A 1 114 ? -8.794 2.681 6.771 1.00 93.69 114 VAL A O 1
ATOM 909 N N . GLU A 1 115 ? -6.778 3.526 7.277 1.00 92.81 115 GLU A N 1
ATOM 910 C CA . GLU A 1 115 ? -6.800 3.188 8.712 1.00 92.81 115 GLU A CA 1
ATOM 911 C C . GLU A 1 115 ? -7.333 4.365 9.539 1.00 92.81 115 GLU A C 1
ATOM 913 O O . GLU A 1 115 ? -6.650 4.878 10.417 1.00 92.81 115 GLU A O 1
ATOM 918 N N . HIS A 1 116 ? -8.546 4.806 9.200 1.00 92.31 116 HIS A N 1
ATOM 919 C CA . HIS A 1 116 ? -9.314 5.821 9.919 1.00 92.31 116 HIS A CA 1
ATOM 920 C C . HIS A 1 116 ? -10.801 5.486 9.862 1.00 92.31 116 HIS A C 1
ATOM 922 O O . HIS A 1 116 ? -11.247 4.729 8.994 1.00 92.31 116 HIS A O 1
ATOM 928 N N . ASP A 1 117 ? -11.582 6.082 10.759 1.00 90.75 117 ASP A N 1
ATOM 929 C CA . ASP A 1 117 ? -13.036 5.993 10.681 1.00 90.75 117 ASP A CA 1
ATOM 930 C C . ASP A 1 117 ? -13.605 6.892 9.573 1.00 90.75 117 ASP A C 1
ATOM 932 O O . ASP A 1 117 ? -13.088 7.978 9.309 1.00 90.75 117 ASP A O 1
ATOM 936 N N . VAL A 1 118 ? -14.704 6.458 8.950 1.00 88.12 118 VAL A N 1
ATOM 937 C CA . VAL A 1 118 ? -15.386 7.215 7.885 1.00 88.12 118 VAL A CA 1
ATOM 938 C C . VAL A 1 118 ? -15.929 8.537 8.434 1.00 88.12 118 VAL A C 1
A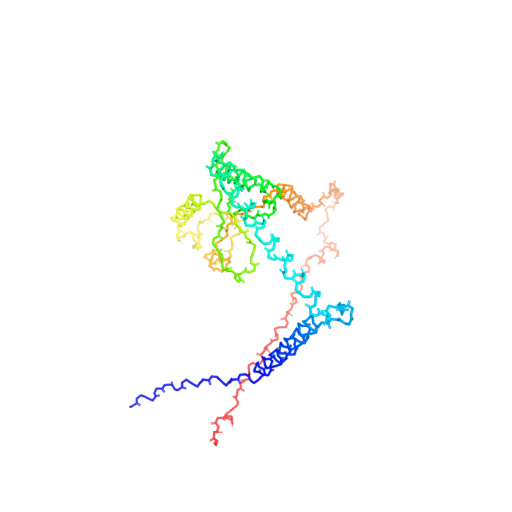TOM 940 O O . VAL A 1 118 ? -15.848 9.564 7.765 1.00 88.12 118 VAL A O 1
ATOM 943 N N . ASP A 1 119 ? -16.385 8.534 9.687 1.00 87.44 119 ASP A N 1
ATOM 944 C CA . ASP A 1 119 ? -16.936 9.709 10.372 1.00 87.44 119 ASP A CA 1
ATOM 945 C C . ASP A 1 119 ? -15.877 10.789 10.669 1.00 87.44 119 ASP A C 1
ATOM 947 O O . ASP A 1 119 ? -16.212 11.944 10.941 1.00 87.44 119 ASP A O 1
ATOM 951 N N . GLY A 1 120 ? -14.584 10.444 10.598 1.00 85.81 120 GLY A N 1
ATOM 952 C CA . GLY A 1 120 ? -13.483 11.403 10.725 1.00 85.81 120 GLY A CA 1
ATOM 953 C C . GLY A 1 120 ? -13.347 12.344 9.521 1.00 85.81 120 GLY A C 1
ATOM 954 O O . GLY A 1 120 ? -12.729 13.406 9.635 1.00 85.81 120 GLY A O 1
ATOM 955 N N . PHE A 1 121 ? -13.940 11.990 8.378 1.00 89.06 121 PHE A N 1
ATOM 956 C CA . PHE A 1 121 ? -13.879 12.774 7.148 1.00 89.06 121 PHE A CA 1
ATOM 957 C C . PHE A 1 121 ? -15.083 13.713 7.059 1.00 89.06 121 PHE A C 1
ATOM 959 O O . PHE A 1 121 ? -16.164 13.344 6.610 1.00 89.06 121 PHE A O 1
ATOM 966 N N . THR A 1 122 ? -14.896 14.963 7.478 1.00 88.00 122 THR A N 1
ATOM 967 C CA . THR A 1 122 ? -15.931 15.997 7.352 1.00 88.00 122 THR A CA 1
ATOM 968 C C . THR A 1 122 ? -16.028 16.523 5.922 1.00 88.00 122 THR A C 1
ATOM 970 O O . THR A 1 122 ? -15.013 16.923 5.346 1.00 88.00 122 THR A O 1
ATOM 973 N N . GLU A 1 123 ? -17.247 16.598 5.385 1.00 89.81 123 GLU A N 1
ATOM 974 C CA . GLU A 1 123 ? -17.523 17.162 4.061 1.00 89.81 123 GLU A CA 1
ATOM 975 C C . GLU A 1 123 ? -16.977 18.597 3.938 1.00 89.81 123 GLU A C 1
ATOM 977 O O . GLU A 1 123 ? -17.067 19.403 4.866 1.00 89.81 123 GLU A O 1
ATOM 982 N N . GLY A 1 124 ? -16.378 18.919 2.789 1.00 91.69 124 GLY A N 1
ATOM 983 C CA . GLY A 1 124 ? -15.793 20.239 2.522 1.00 91.69 124 GLY A CA 1
ATOM 984 C C . GLY A 1 124 ? -14.358 20.439 3.023 1.00 91.69 124 GLY A C 1
ATOM 985 O O . GLY A 1 124 ? -13.801 21.515 2.811 1.00 91.69 124 GLY A O 1
ATOM 986 N N . LYS A 1 125 ? -13.733 19.429 3.646 1.00 89.88 125 LYS A N 1
ATOM 987 C CA . LYS A 1 125 ? -12.293 19.437 3.948 1.00 89.88 125 LYS A CA 1
ATOM 988 C C . LYS A 1 125 ? -11.558 18.395 3.116 1.00 89.88 125 LYS A C 1
ATOM 990 O O . LYS A 1 125 ? -11.874 17.211 3.168 1.00 89.88 125 LYS A O 1
ATOM 995 N N . GLU A 1 126 ? -10.539 18.838 2.394 1.00 90.88 126 GLU A N 1
ATOM 996 C CA . GLU A 1 126 ? -9.609 17.952 1.700 1.00 90.88 126 GLU A CA 1
ATOM 997 C C . GLU A 1 126 ? -8.533 17.482 2.684 1.00 90.88 126 GLU A C 1
ATOM 999 O O . GLU A 1 126 ? -7.807 18.288 3.268 1.00 90.88 126 GLU A O 1
ATOM 1004 N N . ILE A 1 127 ? -8.452 16.169 2.900 1.00 91.38 127 ILE A N 1
ATOM 1005 C CA . ILE A 1 127 ? -7.505 15.556 3.833 1.00 91.38 127 ILE A CA 1
ATOM 1006 C C . ILE A 1 127 ? -6.487 14.758 3.026 1.00 91.38 127 ILE A C 1
ATOM 1008 O O . ILE A 1 127 ? -6.835 13.821 2.310 1.00 91.38 127 ILE A O 1
ATOM 1012 N N . ILE A 1 128 ? -5.213 15.122 3.162 1.00 92.12 128 ILE A N 1
ATOM 1013 C CA . ILE A 1 128 ? -4.113 14.432 2.487 1.00 92.12 128 ILE A CA 1
ATOM 1014 C C . ILE A 1 128 ? -3.798 13.149 3.252 1.00 92.12 128 ILE A C 1
ATOM 1016 O O . ILE A 1 128 ? -3.455 13.192 4.432 1.00 92.12 128 ILE A O 1
ATOM 1020 N N . LEU A 1 129 ? -3.896 12.005 2.584 1.00 93.19 129 LEU A N 1
ATOM 1021 C CA . LEU A 1 129 ? -3.515 10.714 3.145 1.00 93.19 129 LEU A CA 1
ATOM 1022 C C . LEU A 1 129 ? -2.095 10.346 2.711 1.00 93.19 129 LEU A C 1
ATOM 1024 O O . LEU A 1 129 ? -1.697 10.576 1.571 1.00 93.19 129 LEU A O 1
ATOM 1028 N N . THR A 1 130 ? -1.342 9.755 3.631 1.00 93.50 130 THR A N 1
ATOM 1029 C CA . THR A 1 130 ? 0.039 9.306 3.430 1.00 93.50 130 THR A CA 1
ATOM 1030 C C . THR A 1 130 ? 0.141 7.800 3.625 1.00 93.50 130 THR A C 1
ATOM 1032 O O . THR A 1 130 ? -0.658 7.212 4.351 1.00 93.50 130 THR A O 1
ATOM 1035 N N . LEU A 1 131 ? 1.104 7.160 2.963 1.00 93.69 131 LEU A N 1
ATOM 1036 C CA . LEU A 1 131 ? 1.349 5.731 3.140 1.00 93.69 131 LEU A CA 1
ATOM 1037 C C . LEU A 1 131 ? 1.887 5.470 4.552 1.00 93.69 131 LEU A C 1
ATOM 1039 O O . LEU A 1 131 ? 2.813 6.147 4.999 1.00 93.69 131 LEU A O 1
ATOM 1043 N N . LYS A 1 132 ? 1.307 4.494 5.248 1.00 93.69 132 LYS A N 1
ATOM 1044 C CA . LYS A 1 132 ? 1.771 4.057 6.564 1.00 93.69 132 LYS A CA 1
ATOM 1045 C C . LYS A 1 132 ? 3.146 3.397 6.447 1.00 93.69 132 LYS A C 1
ATOM 1047 O O . LYS A 1 132 ? 3.371 2.596 5.544 1.00 93.69 132 LYS A O 1
ATOM 1052 N N . ASP A 1 133 ? 4.036 3.702 7.387 1.00 93.75 133 ASP A N 1
ATOM 1053 C CA . ASP A 1 133 ? 5.335 3.036 7.482 1.00 93.75 133 ASP A CA 1
ATOM 1054 C C . ASP A 1 133 ? 5.166 1.541 7.793 1.00 93.75 133 ASP A C 1
ATOM 1056 O O . ASP A 1 133 ? 4.345 1.155 8.634 1.00 93.75 133 ASP A O 1
ATOM 1060 N N . LYS A 1 134 ? 5.927 0.703 7.089 1.00 93.12 134 LYS A N 1
ATOM 1061 C CA . LYS A 1 134 ? 5.817 -0.754 7.144 1.00 93.12 134 LYS A CA 1
ATOM 1062 C C . LYS A 1 134 ? 7.151 -1.413 6.797 1.00 93.12 134 LYS A C 1
ATOM 1064 O O . LYS A 1 134 ? 7.876 -0.963 5.907 1.00 93.12 134 LYS A O 1
ATOM 1069 N N . GLY A 1 135 ? 7.457 -2.523 7.470 1.00 94.00 135 GLY A N 1
ATOM 1070 C CA . GLY A 1 135 ? 8.610 -3.347 7.141 1.00 94.00 135 GLY A CA 1
ATOM 1071 C C . GLY A 1 135 ? 8.502 -3.917 5.726 1.00 94.00 135 GLY A C 1
ATOM 1072 O O . GLY A 1 135 ? 7.483 -4.475 5.334 1.00 94.00 135 GLY A O 1
ATOM 1073 N N . VAL A 1 136 ? 9.586 -3.831 4.954 1.00 92.19 136 VAL A N 1
ATOM 1074 C CA . VAL A 1 136 ? 9.620 -4.305 3.553 1.00 92.19 136 VAL A CA 1
ATOM 1075 C C . VAL A 1 136 ? 9.348 -5.813 3.434 1.00 92.19 136 VAL A C 1
ATOM 1077 O O . VAL A 1 136 ? 8.914 -6.284 2.387 1.00 92.19 136 VAL A O 1
ATOM 1080 N N . LEU A 1 137 ? 9.622 -6.577 4.495 1.00 93.25 137 LEU A N 1
ATOM 1081 C CA . LEU A 1 137 ? 9.400 -8.023 4.536 1.00 93.25 137 LEU A CA 1
ATOM 1082 C C . LEU A 1 137 ? 8.003 -8.402 5.047 1.00 93.25 137 LEU A C 1
ATOM 1084 O O . LEU A 1 137 ? 7.625 -9.567 4.950 1.00 93.25 137 LEU A O 1
ATOM 1088 N N . ASP A 1 138 ? 7.249 -7.449 5.592 1.00 90.62 138 ASP A N 1
ATOM 1089 C CA . ASP A 1 138 ? 5.931 -7.734 6.140 1.00 90.62 138 ASP A CA 1
ATOM 1090 C C . ASP A 1 138 ? 4.946 -7.958 4.982 1.00 90.62 138 ASP A C 1
ATOM 1092 O O . ASP A 1 138 ? 4.817 -7.136 4.073 1.00 90.62 138 ASP A O 1
ATOM 1096 N N . GLU A 1 139 ? 4.225 -9.078 5.008 1.00 90.12 139 GLU A N 1
ATOM 1097 C CA . GLU A 1 139 ? 3.288 -9.479 3.944 1.00 90.12 139 GLU A CA 1
ATOM 1098 C C . GLU A 1 139 ? 1.894 -8.832 4.081 1.00 90.12 139 GLU A C 1
ATOM 1100 O O . GLU A 1 139 ? 0.970 -9.192 3.356 1.00 90.12 139 GLU A O 1
ATOM 1105 N N . GLU A 1 140 ? 1.710 -7.896 5.018 1.00 86.38 140 GLU A N 1
ATOM 1106 C CA . GLU A 1 140 ? 0.421 -7.224 5.234 1.00 86.38 140 GLU A CA 1
ATOM 1107 C C . GLU A 1 140 ? 0.007 -6.343 4.038 1.00 86.38 140 GLU A C 1
ATOM 1109 O O . GLU A 1 140 ? 0.820 -6.006 3.184 1.00 86.38 140 GLU A O 1
ATOM 1114 N N . ASP A 1 141 ? -1.256 -5.930 3.953 1.00 88.19 141 ASP A N 1
ATOM 1115 C CA . ASP A 1 141 ? -1.660 -4.963 2.923 1.00 88.19 141 ASP A CA 1
ATOM 1116 C C . ASP A 1 141 ? -1.158 -3.555 3.276 1.00 88.19 141 ASP A C 1
ATOM 1118 O O . ASP A 1 141 ? -1.154 -3.162 4.445 1.00 88.19 141 ASP A O 1
ATOM 1122 N N . ASP A 1 142 ? -0.816 -2.765 2.261 1.00 91.06 142 ASP A N 1
ATOM 1123 C CA . ASP A 1 142 ? -0.488 -1.352 2.435 1.00 91.06 142 ASP A CA 1
ATOM 1124 C C . ASP A 1 142 ? -1.711 -0.543 2.904 1.00 91.06 142 ASP A C 1
ATOM 1126 O O . ASP A 1 142 ? -2.852 -0.776 2.479 1.00 91.06 142 ASP A O 1
ATOM 1130 N N . ALA A 1 143 ? -1.467 0.433 3.784 1.00 93.00 143 ALA A N 1
ATOM 1131 C CA . ALA A 1 143 ? -2.504 1.258 4.395 1.00 93.00 143 ALA A CA 1
ATOM 1132 C C . ALA A 1 143 ? -2.203 2.757 4.276 1.00 93.00 143 ALA A C 1
ATOM 1134 O O . ALA A 1 143 ? -1.051 3.188 4.320 1.00 93.00 143 ALA A O 1
ATOM 1135 N N . LEU A 1 144 ? -3.262 3.553 4.153 1.00 93.94 144 LEU A N 1
ATOM 1136 C CA . LEU A 1 144 ? -3.234 5.008 4.114 1.00 93.94 144 LEU A CA 1
ATOM 1137 C C . LEU A 1 144 ? -3.662 5.599 5.460 1.00 93.94 144 LEU A C 1
ATOM 1139 O O . LEU A 1 144 ? -4.682 5.202 6.026 1.00 93.94 144 LEU A O 1
ATOM 1143 N N . VAL A 1 145 ? -2.897 6.580 5.931 1.00 94.62 145 VAL A N 1
ATOM 1144 C CA . VAL A 1 145 ? -3.068 7.265 7.217 1.00 94.62 145 VAL A CA 1
ATOM 1145 C C . VAL A 1 145 ? -2.846 8.763 7.025 1.00 94.62 145 VAL A C 1
ATOM 1147 O O . VAL A 1 145 ? -1.935 9.185 6.311 1.00 94.62 145 VAL A O 1
ATOM 1150 N N . ASN A 1 146 ? -3.656 9.590 7.675 1.00 94.88 146 ASN A N 1
ATOM 1151 C CA . ASN A 1 146 ? -3.375 11.004 7.876 1.00 94.88 146 ASN A CA 1
ATOM 1152 C C . ASN A 1 146 ? -2.731 11.205 9.257 1.00 94.88 146 ASN A C 1
ATOM 1154 O O . ASN A 1 146 ? -3.239 10.723 10.267 1.00 94.88 146 ASN A O 1
ATOM 1158 N N . VAL A 1 147 ? -1.635 11.962 9.304 1.00 91.81 147 VAL A N 1
ATOM 1159 C CA . VAL A 1 147 ? -0.865 12.201 10.537 1.00 91.81 147 VAL A CA 1
ATOM 1160 C C . VAL A 1 147 ? -1.683 12.941 11.604 1.00 91.81 147 VAL A C 1
ATOM 1162 O O . VAL A 1 147 ? -1.663 12.550 12.767 1.00 91.81 147 VAL A O 1
ATOM 1165 N N . ASN A 1 148 ? -2.457 13.957 11.216 1.00 92.25 148 ASN A N 1
ATOM 1166 C CA . ASN A 1 148 ? -3.245 14.756 12.158 1.00 92.25 148 ASN A CA 1
ATOM 1167 C C . ASN A 1 148 ? -4.403 13.938 12.746 1.00 92.25 148 ASN A C 1
ATOM 1169 O O . ASN A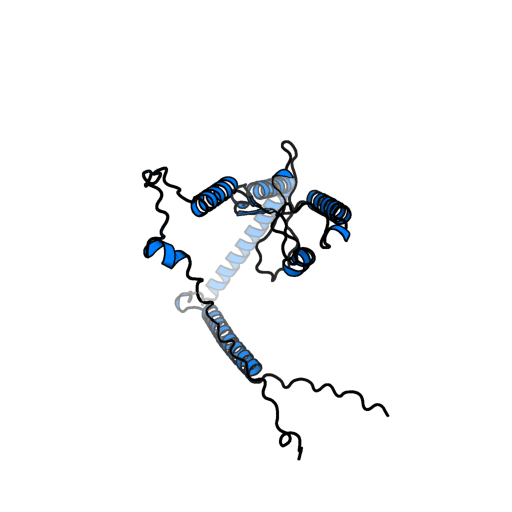 1 148 ? -4.615 13.953 13.955 1.00 92.25 148 ASN A O 1
ATOM 1173 N N . LEU A 1 149 ? -5.115 13.175 11.907 1.00 90.94 149 LEU A N 1
ATOM 1174 C CA . LEU A 1 149 ? -6.187 12.289 12.376 1.00 90.94 149 LEU A CA 1
ATOM 1175 C C . LEU A 1 149 ? -5.648 11.203 13.314 1.00 90.94 149 LEU A C 1
ATOM 1177 O O . LEU A 1 149 ? -6.270 10.905 14.330 1.00 90.94 149 LEU A O 1
ATOM 1181 N N . MET A 1 150 ? -4.466 10.657 13.018 1.00 91.44 150 MET A N 1
ATOM 1182 C CA . MET A 1 150 ? -3.805 9.680 13.884 1.00 91.44 150 MET A CA 1
ATOM 1183 C C . MET A 1 150 ? -3.483 10.262 15.271 1.00 91.44 150 MET A C 1
ATOM 1185 O O . MET A 1 150 ? -3.575 9.559 16.280 1.00 91.44 150 MET A O 1
ATOM 1189 N N . ASP A 1 151 ? -3.098 11.534 15.347 1.00 92.38 151 ASP A N 1
ATOM 1190 C CA . ASP A 1 151 ? -2.830 12.212 16.617 1.00 92.38 151 ASP A CA 1
ATOM 1191 C C . ASP A 1 151 ? -4.119 12.504 17.394 1.00 92.38 151 ASP A C 1
ATOM 1193 O O . ASP A 1 151 ? -4.183 12.236 18.598 1.00 92.38 151 ASP A O 1
ATOM 1197 N N . ASP A 1 152 ? -5.172 12.953 16.710 1.00 92.06 152 ASP A N 1
ATOM 1198 C CA . ASP A 1 152 ? -6.490 13.184 17.306 1.00 92.06 152 ASP A CA 1
ATOM 1199 C C . ASP A 1 152 ? -7.102 11.891 17.871 1.00 92.06 152 ASP A C 1
ATOM 1201 O O . ASP A 1 152 ? -7.645 11.882 18.980 1.00 92.06 152 ASP A O 1
ATOM 1205 N N . GLU A 1 153 ? -6.997 10.779 17.141 1.00 90.38 153 GLU A N 1
ATOM 1206 C CA . GLU A 1 153 ? -7.445 9.454 17.585 1.00 90.38 153 GLU A CA 1
ATOM 1207 C C . GLU A 1 153 ? -6.666 8.979 18.814 1.00 90.38 153 GLU A C 1
ATOM 1209 O O . GLU A 1 153 ? -7.268 8.553 19.806 1.00 90.38 153 GLU A O 1
ATOM 1214 N N . ARG A 1 154 ? -5.333 9.113 18.802 1.00 91.12 154 ARG A N 1
ATOM 1215 C CA . ARG A 1 154 ? -4.485 8.791 19.960 1.00 91.12 154 ARG A CA 1
ATOM 1216 C C . ARG A 1 154 ? -4.848 9.636 21.179 1.00 91.12 154 ARG A C 1
ATOM 1218 O O . ARG A 1 154 ? -4.914 9.116 22.297 1.00 91.12 154 ARG A O 1
ATOM 1225 N N . TYR A 1 155 ? -5.119 10.923 20.979 1.00 93.19 155 TYR A N 1
ATOM 1226 C CA . TYR A 1 155 ? -5.530 11.831 22.044 1.00 93.19 155 TYR A CA 1
ATOM 1227 C C . TYR A 1 155 ? -6.889 11.443 22.640 1.00 93.19 155 TYR A C 1
ATOM 1229 O O . TYR A 1 155 ? -7.004 11.309 23.864 1.00 93.19 155 TYR A O 1
ATOM 1237 N N . LYS A 1 156 ? -7.897 11.193 21.793 1.00 91.69 156 LYS A N 1
ATOM 1238 C CA . LYS A 1 156 ? -9.225 10.715 22.213 1.00 91.69 156 LYS A CA 1
ATOM 1239 C C . LYS A 1 156 ? -9.118 9.404 22.988 1.00 91.69 156 LYS A C 1
ATOM 1241 O O . LYS A 1 156 ? -9.600 9.336 24.117 1.00 91.69 156 LYS A O 1
ATOM 1246 N N . LYS A 1 157 ? -8.376 8.422 22.460 1.00 88.25 157 LYS A N 1
ATOM 1247 C CA . LYS A 1 157 ? -8.153 7.131 23.126 1.00 88.25 157 LYS A CA 1
ATOM 1248 C C . LYS A 1 157 ? -7.524 7.306 24.509 1.00 88.25 157 LYS A C 1
ATOM 1250 O O . LYS A 1 157 ? -7.954 6.678 25.474 1.00 88.25 157 LYS A O 1
ATOM 1255 N N . ASN A 1 158 ? -6.532 8.186 24.647 1.00 89.06 158 ASN A N 1
ATOM 1256 C CA . ASN A 1 158 ? -5.905 8.440 25.943 1.00 89.06 158 ASN A CA 1
ATOM 1257 C C . ASN A 1 158 ? -6.863 9.111 26.943 1.00 89.06 158 ASN A C 1
ATOM 1259 O O . ASN A 1 158 ? -6.854 8.775 28.129 1.00 89.06 158 ASN A O 1
ATOM 1263 N N . ILE A 1 159 ? -7.708 10.038 26.481 1.00 92.06 159 ILE A N 1
ATOM 1264 C CA . ILE A 1 159 ? -8.763 10.631 27.310 1.00 92.06 159 ILE A CA 1
ATOM 1265 C C . ILE A 1 159 ? -9.752 9.564 27.762 1.00 92.06 159 ILE A C 1
ATOM 1267 O O . ILE A 1 159 ? -10.086 9.530 28.945 1.00 92.06 159 ILE A O 1
ATOM 1271 N N . ASP A 1 160 ? -10.211 8.712 26.853 1.00 87.31 160 ASP A N 1
ATOM 1272 C CA . ASP A 1 160 ? -11.217 7.700 27.156 1.00 87.31 160 ASP A CA 1
ATOM 1273 C C . ASP A 1 160 ? -10.662 6.635 28.096 1.00 87.31 160 ASP A C 1
ATOM 1275 O O . ASP A 1 160 ? -11.318 6.304 29.079 1.00 87.31 160 ASP A O 1
ATOM 1279 N N . ARG A 1 161 ? -9.399 6.229 27.926 1.00 83.06 161 ARG A N 1
ATOM 1280 C CA . ARG A 1 161 ? -8.683 5.389 28.897 1.00 83.06 161 ARG A CA 1
ATOM 1281 C C . ARG A 1 161 ? -8.571 6.048 30.272 1.00 83.06 161 ARG A C 1
ATOM 1283 O O . ARG A 1 161 ? -8.651 5.372 31.289 1.00 83.06 161 ARG A O 1
ATOM 1290 N N . ARG A 1 162 ? -8.388 7.371 30.332 1.00 83.94 16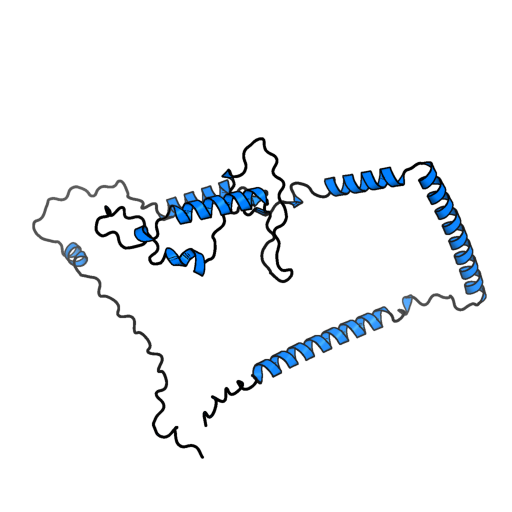2 ARG A N 1
ATOM 1291 C CA . ARG A 1 162 ? -8.346 8.108 31.606 1.00 83.94 162 ARG A CA 1
ATOM 1292 C C . ARG A 1 162 ? -9.737 8.259 32.234 1.00 83.94 162 ARG A C 1
ATOM 1294 O O . ARG A 1 162 ? -9.846 8.288 33.458 1.00 83.94 162 ARG A O 1
ATOM 1301 N N . LYS A 1 163 ? -10.787 8.388 31.416 1.00 85.69 163 LYS A N 1
ATOM 1302 C CA . LYS A 1 163 ? -12.191 8.452 31.857 1.00 85.69 163 LYS A CA 1
ATOM 1303 C C . LYS A 1 163 ? -12.699 7.094 32.331 1.00 85.69 163 LYS A C 1
ATOM 1305 O O . LYS A 1 163 ? -13.428 7.051 33.319 1.00 85.69 163 LYS A O 1
ATOM 1310 N N . GLN A 1 164 ? -12.313 6.013 31.653 1.00 74.88 164 GLN A N 1
ATOM 1311 C CA . GLN A 1 164 ? -12.545 4.642 32.086 1.00 74.88 164 GLN A CA 1
ATOM 1312 C C . GLN A 1 164 ? -11.765 4.419 33.382 1.00 74.88 164 GLN A C 1
ATOM 1314 O O . GLN A 1 164 ? -10.575 4.111 33.398 1.00 74.88 164 GLN A O 1
ATOM 1319 N N . LYS A 1 1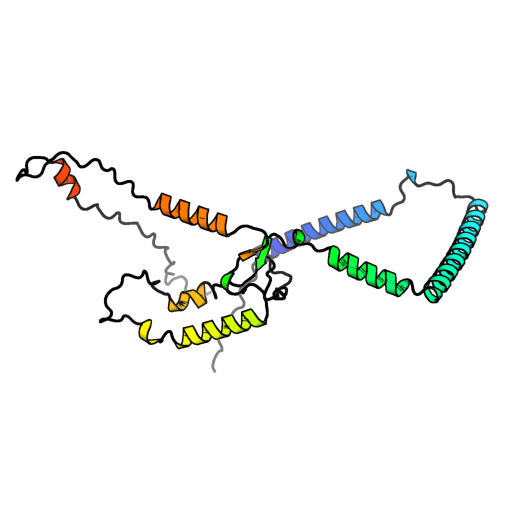65 ? -12.428 4.664 34.513 1.00 61.81 165 LYS A N 1
ATOM 1320 C CA . LYS A 1 165 ? -11.811 4.529 35.829 1.00 61.81 165 LYS A CA 1
ATOM 1321 C C . LYS A 1 165 ? -11.314 3.085 36.001 1.00 61.81 165 LYS A C 1
ATOM 1323 O O . LYS A 1 165 ? -12.104 2.160 35.814 1.00 61.81 165 LYS A O 1
ATOM 1328 N N . PRO A 1 166 ? -10.082 2.859 36.496 1.00 59.91 166 PRO A N 1
ATOM 1329 C CA . PRO A 1 166 ? -9.586 1.513 36.806 1.00 59.91 166 PRO A CA 1
ATOM 1330 C C . PRO A 1 166 ? -10.483 0.727 37.782 1.00 59.91 166 PRO A C 1
ATOM 1332 O O . PRO A 1 166 ? -10.495 -0.501 37.767 1.00 59.91 166 PRO A O 1
ATOM 1335 N N . HIS A 1 167 ? -11.256 1.439 38.610 1.00 53.78 167 HIS A N 1
ATOM 1336 C CA . HIS A 1 167 ? -12.164 0.873 39.612 1.00 53.78 167 HIS A CA 1
ATOM 1337 C C . HIS A 1 167 ? -13.466 0.306 39.026 1.00 53.78 167 HIS A C 1
ATOM 1339 O O . HIS A 1 167 ? -14.132 -0.466 39.701 1.00 53.78 167 HIS A O 1
ATOM 1345 N N . GLN A 1 168 ? -13.815 0.639 37.780 1.00 54.84 168 GLN A N 1
ATOM 1346 C CA . GLN A 1 168 ? -15.035 0.148 37.124 1.00 54.84 168 GLN A CA 1
ATOM 1347 C C . GLN A 1 168 ? -14.814 -1.174 36.368 1.00 54.84 168 GLN A C 1
ATOM 1349 O O . GLN A 1 168 ? -15.757 -1.819 35.924 1.00 54.84 168 GLN A O 1
ATOM 1354 N N . PHE A 1 169 ? -13.554 -1.610 36.280 1.00 56.06 169 PHE A N 1
ATOM 1355 C CA . PHE A 1 169 ? -13.155 -2.938 35.813 1.00 56.06 169 PHE A CA 1
ATOM 1356 C C . PHE A 1 169 ? -13.033 -3.962 36.962 1.00 56.06 169 PHE A C 1
ATOM 1358 O O . PHE A 1 169 ? -12.429 -5.025 36.788 1.00 56.06 169 PHE A O 1
ATOM 1365 N N . GLY A 1 170 ? -13.500 -3.615 38.163 1.00 56.69 170 GLY A N 1
ATOM 1366 C CA . GLY A 1 170 ? -13.748 -4.547 39.263 1.00 56.69 170 GLY A CA 1
ATOM 1367 C C . GLY A 1 170 ? -15.239 -4.874 39.334 1.00 56.69 170 GLY A C 1
ATOM 1368 O O . GLY A 1 170 ? -16.058 -4.079 38.885 1.00 56.69 170 GLY A O 1
ATOM 1369 N N . TYR A 1 171 ? -15.581 -6.049 39.866 1.00 52.19 171 TYR A N 1
ATOM 1370 C CA . TYR A 1 171 ? -16.967 -6.454 40.102 1.00 52.19 171 TYR A CA 1
ATOM 1371 C C . TYR A 1 171 ? -17.664 -5.415 40.992 1.00 52.19 171 TYR A C 1
ATOM 1373 O O . TYR A 1 171 ? -17.313 -5.271 42.164 1.00 52.19 171 TYR A O 1
ATOM 1381 N N . ASP A 1 172 ? -18.611 -4.671 40.424 1.00 59.53 172 ASP A N 1
ATOM 1382 C CA . ASP A 1 172 ? -19.454 -3.747 41.173 1.00 59.53 172 ASP A CA 1
ATOM 1383 C C . ASP A 1 172 ? -20.615 -4.540 41.776 1.00 59.53 172 ASP A C 1
ATOM 1385 O O . ASP A 1 172 ? -21.568 -4.888 41.087 1.00 59.53 172 ASP A O 1
ATOM 1389 N N . ALA A 1 173 ? -20.513 -4.866 43.065 1.00 57.97 173 ALA A N 1
ATOM 1390 C CA . ALA A 1 173 ? -21.530 -5.641 43.774 1.00 57.97 173 ALA A CA 1
ATOM 1391 C C . ALA A 1 173 ? -22.871 -4.897 43.942 1.00 57.97 173 ALA A C 1
ATOM 1393 O O . ALA A 1 173 ? -23.841 -5.513 44.381 1.00 57.97 173 ALA A O 1
ATOM 1394 N N . TYR A 1 174 ? -22.917 -3.597 43.626 1.00 60.06 174 TYR A N 1
ATOM 1395 C CA . TYR A 1 174 ? -24.105 -2.744 43.729 1.00 60.06 174 TYR A CA 1
ATOM 1396 C C . TYR A 1 174 ? -24.520 -2.125 42.387 1.00 60.06 174 TYR A C 1
ATOM 1398 O O . TYR A 1 174 ? -25.473 -1.346 42.354 1.00 60.06 174 TYR A O 1
ATOM 1406 N N . GLY A 1 175 ? -23.823 -2.454 41.296 1.00 60.44 175 GLY A N 1
ATOM 1407 C CA . GLY A 1 175 ? -24.209 -2.039 39.955 1.00 60.44 175 GLY A CA 1
ATOM 1408 C C . GLY A 1 175 ? -25.462 -2.796 39.536 1.00 60.44 175 GLY A C 1
ATOM 1409 O O . GLY A 1 175 ? -25.471 -4.025 39.552 1.00 60.44 175 GLY A O 1
ATOM 1410 N N . GLU A 1 176 ? -26.521 -2.065 39.198 1.00 58.91 176 GLU A N 1
ATOM 1411 C CA . GLU A 1 176 ? -27.718 -2.626 38.576 1.00 58.91 176 GLU A CA 1
ATOM 1412 C C . GLU A 1 176 ? -27.269 -3.446 37.356 1.00 58.91 176 GLU A C 1
ATOM 1414 O O . GLU A 1 176 ? -26.509 -2.953 36.521 1.00 58.91 176 GLU A O 1
ATOM 1419 N N . GLU A 1 177 ? -27.624 -4.731 37.348 1.00 51.88 177 GLU A N 1
ATOM 1420 C CA . GLU A 1 177 ? -27.147 -5.759 36.420 1.00 51.88 177 GLU A CA 1
ATOM 1421 C C . GLU A 1 177 ? -27.731 -5.508 35.020 1.00 51.88 177 GLU A C 1
ATOM 1423 O O . GLU A 1 177 ? -28.598 -6.227 34.534 1.00 51.88 177 GLU A O 1
ATOM 1428 N N . GLU A 1 178 ? -27.298 -4.428 34.373 1.00 55.75 178 GLU A N 1
ATOM 1429 C CA . GLU A 1 178 ? -27.477 -4.257 32.942 1.00 55.75 178 GLU A CA 1
ATOM 1430 C C . GLU A 1 178 ? -26.540 -5.279 32.291 1.00 55.75 178 GLU A C 1
ATOM 1432 O O . GLU A 1 178 ? -25.313 -5.168 32.366 1.00 55.75 178 GLU A O 1
ATOM 1437 N N . GLU A 1 179 ? -27.150 -6.346 31.773 1.00 53.03 179 GLU A N 1
ATOM 1438 C CA . GLU A 1 179 ? -26.556 -7.543 31.170 1.00 53.03 179 GLU A CA 1
ATOM 1439 C C . GLU A 1 179 ? -25.812 -7.202 29.863 1.00 53.03 179 GLU A C 1
ATOM 1441 O O . GLU A 1 179 ? -26.054 -7.764 28.798 1.00 53.03 179 GLU A O 1
ATOM 1446 N N . GLU A 1 180 ? -24.905 -6.231 29.902 1.00 59.97 180 GLU A N 1
ATOM 1447 C CA . GLU A 1 180 ? -23.932 -6.045 28.843 1.00 59.97 180 GLU A CA 1
ATOM 1448 C C . GLU A 1 180 ? -22.950 -7.217 28.913 1.00 59.97 180 GLU A C 1
ATOM 1450 O O . GLU A 1 180 ? -22.306 -7.447 29.940 1.00 59.97 180 GLU A O 1
ATOM 1455 N N . GLU A 1 181 ? -22.834 -7.967 27.816 1.00 57.72 181 GLU A N 1
ATOM 1456 C CA . GLU A 1 181 ? -21.894 -9.077 27.646 1.00 57.72 181 GLU A CA 1
ATOM 1457 C C . GLU A 1 181 ? -20.439 -8.576 27.742 1.00 57.72 181 GLU A C 1
ATOM 1459 O O . GLU A 1 181 ? -19.733 -8.398 26.747 1.00 57.72 181 GLU A O 1
ATOM 1464 N N . ARG A 1 182 ? -19.959 -8.310 28.958 1.00 64.38 182 ARG A N 1
ATOM 1465 C CA . ARG A 1 182 ? -18.574 -7.912 29.197 1.00 64.38 182 ARG A CA 1
ATOM 1466 C C . ARG A 1 182 ? -17.675 -9.122 28.969 1.00 64.38 182 ARG A C 1
ATOM 1468 O O . ARG A 1 182 ? -17.862 -10.181 29.567 1.00 64.38 182 ARG A O 1
ATOM 1475 N N . SER A 1 183 ? -16.661 -8.945 28.122 1.00 67.69 183 SER A N 1
ATOM 1476 C CA . SER A 1 183 ? -15.546 -9.885 27.995 1.00 67.69 183 SER A CA 1
ATOM 1477 C C . SER A 1 183 ? -14.984 -10.188 29.386 1.00 67.69 183 SER A C 1
ATOM 1479 O O . SER A 1 183 ? -14.616 -9.272 30.127 1.00 67.69 183 SER A O 1
ATOM 1481 N N . VAL A 1 184 ? -14.903 -11.479 29.733 1.00 72.44 184 VAL A N 1
ATOM 1482 C CA . VAL A 1 184 ? -14.382 -11.965 31.027 1.00 72.44 184 VAL A CA 1
ATOM 1483 C C . VAL A 1 184 ? -12.995 -11.379 31.323 1.00 72.44 184 VAL A C 1
ATOM 1485 O O . VAL A 1 184 ? -12.616 -11.242 32.486 1.00 72.44 184 VAL A O 1
ATOM 1488 N N . LEU A 1 185 ? -12.249 -11.001 30.277 1.00 72.94 185 LEU A N 1
ATOM 1489 C CA . LEU A 1 185 ? -10.905 -10.457 30.373 1.00 72.94 185 LEU A CA 1
ATOM 1490 C C . LEU A 1 185 ? -10.711 -9.174 29.542 1.00 72.94 185 LEU A C 1
ATOM 1492 O O . LEU A 1 185 ? -9.636 -8.940 28.998 1.00 72.94 185 LEU A O 1
ATOM 1496 N N . GLY A 1 186 ? -11.712 -8.287 29.522 1.00 72.88 186 GLY A N 1
ATOM 1497 C CA . GLY A 1 186 ? -11.667 -7.045 28.733 1.00 72.88 186 GLY A CA 1
ATOM 1498 C C . GLY A 1 186 ? -10.453 -6.135 28.992 1.00 72.88 186 GLY A C 1
ATOM 1499 O O . GLY A 1 186 ? -10.081 -5.357 28.123 1.00 72.88 186 GLY A O 1
ATOM 1500 N N . LYS A 1 187 ? -9.779 -6.260 30.148 1.00 73.50 187 LYS A N 1
ATOM 1501 C CA . LYS A 1 187 ? -8.548 -5.501 30.453 1.00 73.50 187 LYS A CA 1
ATOM 1502 C C . LYS A 1 187 ? -7.354 -5.889 29.576 1.00 73.50 187 LYS A C 1
ATOM 1504 O O . LYS A 1 187 ? -6.457 -5.076 29.404 1.00 73.50 187 LYS A O 1
ATOM 1509 N N . TYR A 1 188 ? -7.328 -7.128 29.088 1.00 76.81 188 TYR A N 1
ATOM 1510 C CA . TYR A 1 188 ? -6.194 -7.689 28.350 1.00 76.81 188 TYR A CA 1
ATOM 1511 C C . TYR A 1 188 ? -6.498 -7.888 26.869 1.00 76.81 188 TYR A C 1
ATOM 1513 O O . TYR A 1 188 ? -5.586 -8.196 26.108 1.00 76.81 188 TYR A O 1
ATOM 1521 N N . ASP A 1 189 ? -7.746 -7.688 26.443 1.00 77.44 189 ASP A N 1
ATOM 1522 C CA . ASP A 1 189 ? -8.112 -7.814 25.032 1.00 77.44 189 ASP A CA 1
ATOM 1523 C C . ASP A 1 189 ? -7.269 -6.868 24.152 1.00 77.44 189 ASP A C 1
ATOM 1525 O O . ASP A 1 189 ? -6.855 -7.268 23.068 1.00 77.44 189 ASP A O 1
ATOM 1529 N N . GLU A 1 190 ? -6.916 -5.668 24.637 1.00 76.44 190 GLU A N 1
ATOM 1530 C CA . GLU A 1 190 ? -6.015 -4.744 23.922 1.00 76.44 190 GLU A CA 1
ATOM 1531 C C . GLU A 1 190 ? -4.541 -5.197 23.894 1.00 76.44 190 GLU A C 1
ATOM 1533 O O . GLU A 1 190 ? -3.839 -4.898 22.932 1.00 76.44 190 GLU A O 1
ATOM 1538 N N . GLU A 1 191 ? -4.051 -5.915 24.912 1.00 76.12 191 GLU A N 1
ATOM 1539 C CA . GLU A 1 191 ? -2.669 -6.434 24.936 1.00 76.12 191 GLU A CA 1
ATOM 1540 C C . GLU A 1 191 ? -2.518 -7.705 24.091 1.00 76.12 191 GLU A C 1
ATOM 1542 O O . GLU A 1 191 ? -1.466 -7.936 23.498 1.00 76.12 191 GLU A O 1
ATOM 1547 N N . ILE A 1 192 ? -3.563 -8.536 24.046 1.00 77.94 192 ILE A N 1
ATOM 1548 C CA . ILE A 1 192 ? -3.548 -9.829 23.355 1.00 77.94 192 ILE A CA 1
ATOM 1549 C C . ILE A 1 192 ? -3.844 -9.662 21.861 1.00 77.94 192 ILE A C 1
ATOM 1551 O O . ILE A 1 192 ? -3.125 -10.222 21.037 1.00 77.94 192 ILE A O 1
ATOM 1555 N N . ASP A 1 193 ? -4.906 -8.930 21.514 1.00 74.88 193 ASP A N 1
ATOM 1556 C CA . ASP A 1 193 ? -5.373 -8.759 20.126 1.00 74.88 193 ASP A CA 1
ATOM 1557 C C . ASP A 1 193 ? -4.787 -7.493 19.470 1.00 74.88 193 ASP A C 1
ATOM 1559 O O . ASP A 1 193 ? -4.915 -7.279 18.265 1.00 74.88 193 ASP A O 1
ATOM 1563 N N . GLY A 1 194 ? -4.122 -6.649 20.265 1.00 77.06 194 GLY A N 1
ATOM 1564 C CA . GLY A 1 194 ? -3.606 -5.357 19.836 1.00 77.06 194 GLY A CA 1
ATOM 1565 C C . GLY A 1 194 ? -4.682 -4.271 19.767 1.00 77.06 194 GLY A C 1
ATOM 1566 O O . GLY A 1 194 ? -5.881 -4.495 19.961 1.00 77.06 194 GLY A O 1
ATOM 1567 N N . GLU A 1 195 ? -4.249 -3.041 19.485 1.00 75.69 195 GLU A N 1
ATOM 1568 C CA . GLU A 1 195 ? -5.166 -1.913 19.337 1.00 75.69 195 GLU A CA 1
ATOM 1569 C C . GLU A 1 195 ? -6.035 -2.084 18.085 1.00 75.69 195 GLU A C 1
ATOM 1571 O O . GLU A 1 195 ? -5.565 -1.941 16.954 1.00 75.69 195 GLU A O 1
ATOM 1576 N N . LYS A 1 196 ? -7.329 -2.350 18.283 1.00 80.44 196 LYS A N 1
ATOM 1577 C CA . LYS A 1 196 ? -8.304 -2.409 17.190 1.00 80.44 196 LYS A CA 1
ATOM 1578 C C . LYS A 1 196 ? -8.513 -1.017 16.619 1.00 80.44 196 LYS A C 1
ATOM 1580 O O . LYS A 1 196 ? -9.113 -0.165 17.272 1.00 80.44 196 LYS A O 1
ATOM 1585 N N . LYS A 1 197 ? -8.049 -0.800 15.390 1.00 84.44 197 LYS A N 1
ATOM 1586 C CA . LYS A 1 197 ? -8.315 0.432 14.647 1.00 84.44 197 LYS A CA 1
ATOM 1587 C C . LYS A 1 197 ? -9.434 0.226 13.642 1.00 84.44 197 LYS A C 1
ATOM 1589 O O . LYS A 1 197 ? -9.557 -0.838 13.029 1.00 84.44 197 LYS A O 1
ATOM 1594 N N . THR A 1 198 ? -10.262 1.248 13.486 1.00 87.31 198 THR A N 1
ATOM 1595 C CA . THR A 1 198 ? -11.263 1.300 12.427 1.00 87.31 198 THR A CA 1
ATOM 1596 C C . THR A 1 198 ? -10.549 1.481 11.090 1.00 87.31 198 THR A C 1
ATOM 1598 O O . THR A 1 198 ? -9.566 2.209 10.974 1.00 87.31 198 THR A O 1
ATOM 1601 N N . SER A 1 199 ? -10.990 0.745 10.075 1.00 90.69 199 SER A N 1
ATOM 1602 C CA . SER A 1 199 ? -10.453 0.878 8.724 1.00 90.69 199 SER A CA 1
ATOM 1603 C C . SER A 1 199 ? -11.524 0.571 7.690 1.00 90.69 199 SER A C 1
ATOM 1605 O O . SER A 1 199 ? -12.446 -0.202 7.962 1.00 90.69 199 SER A O 1
ATOM 1607 N N . PHE A 1 200 ? -11.386 1.174 6.512 1.00 90.69 200 PHE A N 1
ATOM 1608 C CA . PHE A 1 200 ? -12.246 0.925 5.356 1.00 90.69 200 PHE A CA 1
ATOM 1609 C C . PHE A 1 200 ? -11.426 0.844 4.063 1.00 90.69 200 PHE A C 1
ATOM 1611 O O . PHE A 1 200 ? -10.296 1.327 3.994 1.00 90.69 200 PHE A O 1
ATOM 1618 N N . LYS A 1 201 ? -11.968 0.212 3.020 1.00 91.19 201 LYS A N 1
ATOM 1619 C CA . LYS A 1 201 ? -11.328 0.081 1.701 1.00 91.19 201 LYS A CA 1
ATOM 1620 C C . LYS A 1 201 ? -11.881 1.084 0.693 1.00 91.19 201 LYS A C 1
ATOM 1622 O O . LYS A 1 201 ? -13.091 1.193 0.505 1.00 91.19 201 LYS A O 1
ATOM 1627 N N . LEU A 1 202 ? -10.991 1.762 -0.029 1.00 89.25 202 LEU A N 1
ATOM 1628 C CA . LEU A 1 202 ? -11.382 2.753 -1.031 1.00 89.25 202 LEU A CA 1
ATOM 1629 C C . LEU A 1 202 ? -12.008 2.100 -2.278 1.00 89.25 202 LEU A C 1
ATOM 1631 O O . LEU A 1 202 ? -11.545 1.068 -2.761 1.00 89.25 202 LEU A O 1
ATOM 1635 N N . GLY A 1 203 ? -13.068 2.697 -2.830 1.00 83.38 203 GLY A N 1
ATOM 1636 C CA . GLY A 1 203 ? -13.722 2.220 -4.061 1.00 83.38 203 GLY A CA 1
ATOM 1637 C C . GLY A 1 203 ? -14.409 0.848 -3.941 1.00 83.38 203 GLY A C 1
ATOM 1638 O O . GLY A 1 203 ? -14.749 0.223 -4.955 1.00 83.38 203 GLY A O 1
ATOM 1639 N N . VAL A 1 204 ? -14.608 0.375 -2.709 1.00 81.94 204 VAL A N 1
ATOM 1640 C CA . VAL A 1 204 ? -15.455 -0.766 -2.361 1.00 81.94 204 VAL A CA 1
ATOM 1641 C C . VAL A 1 204 ? -16.588 -0.226 -1.498 1.00 81.94 204 VAL A C 1
ATOM 1643 O O . VAL A 1 204 ? -16.341 0.407 -0.479 1.00 81.94 204 VAL A O 1
ATOM 1646 N N . ASP A 1 205 ? -17.835 -0.451 -1.910 1.00 74.81 205 ASP A N 1
ATOM 1647 C CA . ASP A 1 205 ? -18.999 0.008 -1.152 1.00 74.81 205 ASP A CA 1
ATOM 1648 C C . ASP A 1 205 ? -19.186 -0.868 0.100 1.00 74.81 205 ASP A C 1
ATOM 1650 O O . ASP A 1 205 ? -19.905 -1.874 0.116 1.00 74.81 205 ASP A O 1
ATOM 1654 N N . GLU A 1 206 ? -18.471 -0.516 1.168 1.00 67.38 206 GLU A N 1
ATOM 1655 C CA . GLU A 1 206 ? -18.559 -1.210 2.449 1.00 67.38 206 GLU A CA 1
ATOM 1656 C C . GLU A 1 206 ? -19.934 -1.080 3.094 1.00 67.38 206 GLU A C 1
ATOM 1658 O O . GLU A 1 206 ? -20.316 -1.953 3.873 1.00 67.38 206 GLU A O 1
ATOM 1663 N N . MET A 1 207 ? -20.718 -0.056 2.748 1.00 66.12 207 MET A N 1
ATOM 1664 C CA . MET A 1 207 ? -22.080 0.089 3.255 1.00 66.12 207 MET A CA 1
ATOM 1665 C C . MET A 1 207 ? -22.980 -1.028 2.738 1.00 66.12 207 MET A C 1
ATOM 1667 O O . MET A 1 207 ? -23.808 -1.541 3.492 1.00 66.12 207 MET A O 1
ATOM 1671 N N . GLN A 1 208 ? -22.799 -1.472 1.493 1.00 66.12 208 GLN A N 1
ATOM 1672 C CA . GLN A 1 208 ? -23.514 -2.644 0.976 1.00 66.12 208 GLN A CA 1
ATOM 1673 C C . GLN A 1 208 ? -23.066 -3.917 1.688 1.00 66.12 208 GLN A C 1
ATOM 1675 O O . GLN A 1 208 ? -23.909 -4.704 2.117 1.00 66.12 208 GLN A O 1
ATOM 1680 N N . ASN A 1 209 ? -21.762 -4.091 1.908 1.00 68.25 209 ASN A N 1
ATOM 1681 C CA . ASN A 1 209 ? -21.247 -5.255 2.629 1.00 68.25 209 ASN A CA 1
ATOM 1682 C C . ASN A 1 209 ? -21.744 -5.297 4.081 1.00 68.25 209 ASN A C 1
ATOM 1684 O O . ASN A 1 209 ? -22.207 -6.342 4.537 1.00 68.25 209 ASN A O 1
ATOM 1688 N N . LYS A 1 210 ? -21.733 -4.163 4.792 1.00 72.31 210 LYS A N 1
ATOM 1689 C CA . LYS A 1 210 ? -22.286 -4.033 6.148 1.00 72.31 210 LYS A CA 1
ATOM 1690 C C . LYS A 1 210 ? -23.793 -4.295 6.154 1.00 72.31 210 LYS A C 1
ATOM 1692 O O . LYS A 1 210 ? -24.256 -5.072 6.981 1.00 72.31 210 LYS A O 1
ATOM 1697 N N . LYS A 1 211 ? -24.562 -3.751 5.202 1.00 75.31 211 LYS A N 1
ATOM 1698 C CA . LYS A 1 211 ? -26.005 -4.038 5.061 1.00 75.31 211 LYS A CA 1
ATOM 1699 C C . LYS A 1 211 ? -26.281 -5.522 4.824 1.00 75.31 211 LYS A C 1
ATOM 1701 O O . LYS A 1 211 ? -27.193 -6.071 5.437 1.00 75.31 211 LYS A O 1
ATOM 1706 N N . VAL A 1 212 ? -25.497 -6.182 3.972 1.00 78.00 212 VAL A N 1
ATOM 1707 C CA . VAL A 1 212 ? -25.609 -7.627 3.727 1.00 78.00 212 VAL A CA 1
ATOM 1708 C C . VAL A 1 212 ? -25.294 -8.411 4.999 1.00 78.00 212 VAL A C 1
ATOM 1710 O O . VAL A 1 212 ? -26.072 -9.288 5.360 1.00 78.00 212 VAL A O 1
ATOM 1713 N N . GLN A 1 213 ? -24.225 -8.063 5.719 1.00 79.31 213 GLN A N 1
ATOM 1714 C CA . GLN A 1 213 ? -23.872 -8.705 6.990 1.00 79.31 213 GLN A CA 1
ATOM 1715 C C . GLN A 1 213 ? -24.937 -8.506 8.074 1.00 79.31 213 GLN A C 1
ATOM 1717 O O . GLN A 1 213 ? -25.268 -9.432 8.808 1.00 79.31 213 GLN A O 1
ATOM 1722 N N . VAL A 1 214 ? -25.496 -7.303 8.183 1.00 80.50 214 VAL A N 1
ATOM 1723 C CA . VAL A 1 214 ? -26.590 -7.013 9.114 1.00 80.50 214 VAL A CA 1
ATOM 1724 C C . VAL A 1 214 ? -27.815 -7.842 8.733 1.00 80.50 214 VAL A C 1
ATOM 1726 O O . VAL A 1 214 ? -28.382 -8.519 9.585 1.00 80.50 214 VAL A O 1
ATOM 1729 N N . LYS A 1 215 ? -28.175 -7.890 7.446 1.00 82.62 215 LYS A N 1
ATOM 1730 C CA . LYS A 1 215 ? -29.293 -8.699 6.948 1.00 82.62 215 LYS A CA 1
ATOM 1731 C C . LYS A 1 215 ? -29.100 -10.194 7.219 1.00 82.62 215 LYS A C 1
ATOM 1733 O O . LYS A 1 215 ? -30.057 -10.843 7.631 1.00 82.62 215 LYS A O 1
ATOM 1738 N N . THR A 1 216 ? -27.899 -10.743 7.032 1.00 81.56 216 THR A N 1
ATOM 1739 C CA . THR A 1 216 ? -27.620 -12.159 7.325 1.00 81.56 216 THR A CA 1
ATOM 1740 C C . THR A 1 216 ? -27.653 -12.450 8.821 1.00 81.56 216 THR A C 1
ATOM 1742 O O . THR A 1 216 ? -28.254 -13.446 9.214 1.00 81.56 216 THR A O 1
ATOM 1745 N N . LYS A 1 217 ? -27.106 -11.571 9.672 1.00 81.69 217 LYS A N 1
ATOM 1746 C CA . LYS A 1 217 ? -27.233 -11.685 11.137 1.00 81.69 217 LYS A CA 1
ATOM 1747 C C . LYS A 1 217 ? -28.700 -11.652 11.572 1.00 81.69 217 LYS A C 1
ATOM 1749 O O . LYS A 1 217 ? -29.147 -12.547 12.279 1.00 81.69 217 LYS A O 1
ATOM 1754 N N . LEU A 1 218 ? -29.481 -10.690 11.079 1.00 80.12 218 LEU A N 1
ATOM 1755 C CA . LEU A 1 218 ? -30.923 -10.611 11.340 1.00 80.12 218 LEU A CA 1
ATOM 1756 C C . LEU A 1 218 ? -31.678 -11.854 10.862 1.00 80.12 218 LEU A C 1
ATOM 1758 O O . LEU A 1 218 ? -32.631 -12.256 11.516 1.00 80.12 218 LEU A O 1
ATOM 1762 N N . GLN A 1 219 ? -31.272 -12.472 9.748 1.00 77.44 219 GLN A N 1
ATOM 1763 C CA . GLN A 1 219 ? -31.850 -13.732 9.268 1.00 77.44 219 GLN A CA 1
ATOM 1764 C C . GLN A 1 219 ? -31.471 -14.930 10.148 1.00 77.44 219 GLN A C 1
ATOM 1766 O O . GLN A 1 219 ? -32.334 -15.753 10.434 1.00 77.44 219 GLN A O 1
ATOM 1771 N N . LEU A 1 220 ? -30.218 -15.016 10.603 1.00 75.12 220 LEU A N 1
ATOM 1772 C CA . LEU A 1 220 ? -29.736 -16.066 11.508 1.00 75.12 220 LEU A CA 1
ATOM 1773 C C . LEU A 1 220 ? -30.428 -16.006 12.875 1.00 75.12 220 LEU A C 1
ATOM 1775 O O . LEU A 1 220 ? -30.784 -17.039 13.434 1.00 75.12 220 LEU A O 1
ATOM 1779 N N . HIS A 1 221 ? -30.659 -14.796 13.384 1.00 68.94 221 HIS A N 1
ATOM 1780 C CA . HIS A 1 221 ? -31.372 -14.561 14.641 1.00 68.94 221 HIS A CA 1
ATOM 1781 C C . HIS A 1 221 ? -32.893 -14.463 14.465 1.00 68.94 221 HIS A C 1
ATOM 1783 O O . HIS A 1 221 ? -33.613 -14.252 15.442 1.00 68.94 221 HIS A O 1
ATOM 1789 N N . LYS A 1 222 ? -33.417 -14.644 13.243 1.00 70.00 222 LYS A N 1
ATOM 1790 C CA . LYS A 1 222 ? -34.859 -14.664 12.989 1.00 70.00 222 LYS A CA 1
ATOM 1791 C C . LYS A 1 222 ? -35.430 -15.985 13.490 1.00 70.00 222 LYS A C 1
ATOM 1793 O O . LYS A 1 222 ? -35.601 -16.945 12.742 1.00 70.00 222 LYS A O 1
ATOM 1798 N N . LYS A 1 223 ? -35.744 -16.035 14.780 1.00 65.44 223 LYS A N 1
ATOM 1799 C CA . LYS A 1 223 ? -36.595 -17.074 15.348 1.00 65.44 223 LYS A CA 1
ATOM 1800 C C . LYS A 1 223 ? -37.974 -16.913 14.703 1.00 65.44 223 LYS A C 1
ATOM 1802 O O . LYS A 1 223 ? -38.709 -15.979 15.009 1.00 65.44 223 LYS A O 1
ATOM 1807 N N . VAL A 1 224 ? -38.271 -17.749 13.712 1.00 67.25 224 VAL A N 1
ATOM 1808 C CA . VAL A 1 224 ? -39.565 -17.759 13.019 1.00 67.25 224 VAL A CA 1
ATOM 1809 C C . VAL A 1 224 ? -40.599 -18.330 13.984 1.00 67.25 224 VAL A C 1
ATOM 1811 O O . VAL A 1 224 ? -40.828 -19.534 14.037 1.00 67.25 224 VAL A O 1
ATOM 1814 N N . GLU A 1 225 ? -41.173 -17.468 14.814 1.00 68.88 225 GLU A N 1
ATOM 1815 C CA . GLU A 1 225 ? -42.345 -17.808 15.610 1.00 68.88 225 GLU A CA 1
ATOM 1816 C C . GLU A 1 225 ? -43.559 -17.728 14.680 1.00 68.88 225 GLU A C 1
ATOM 1818 O O . GLU A 1 225 ? -43.899 -16.672 14.145 1.00 68.88 225 GLU A O 1
ATOM 1823 N N . SER A 1 226 ? -44.169 -18.878 14.390 1.00 75.19 226 SER A N 1
ATOM 1824 C CA . SER A 1 226 ? -45.412 -18.925 13.628 1.00 75.19 226 SER A CA 1
ATOM 1825 C C . SER A 1 226 ? -46.543 -18.371 14.489 1.00 75.19 226 SER A C 1
ATOM 1827 O O . SER A 1 226 ? -46.746 -18.859 15.599 1.00 75.19 226 SER A O 1
ATOM 1829 N N . LEU A 1 227 ? -47.344 -17.446 13.953 1.00 76.44 227 LEU A N 1
ATOM 1830 C CA . LEU A 1 227 ? -48.596 -16.953 14.556 1.00 76.44 227 LEU A CA 1
ATOM 1831 C C . LEU A 1 227 ? -49.712 -18.026 14.558 1.00 76.44 227 LEU A C 1
ATOM 1833 O O . LEU A 1 227 ? -50.893 -17.726 14.444 1.00 76.44 227 LEU A O 1
ATOM 1837 N N . VAL A 1 228 ? -49.348 -19.305 14.617 1.00 78.31 228 VAL A N 1
ATOM 1838 C CA . VAL A 1 228 ? -50.285 -20.400 14.848 1.00 78.31 228 VAL A CA 1
ATOM 1839 C C . VAL A 1 228 ? -50.222 -20.670 16.338 1.00 78.31 228 VAL A C 1
ATOM 1841 O O . VAL A 1 228 ? -49.340 -21.380 16.823 1.00 78.31 228 VAL A O 1
ATOM 1844 N N . THR A 1 229 ? -51.122 -20.034 17.080 1.00 77.25 229 THR A N 1
ATOM 1845 C CA . THR A 1 229 ? -51.325 -20.370 18.483 1.00 77.25 229 THR A CA 1
ATOM 1846 C C . THR A 1 229 ? -51.924 -21.778 18.557 1.00 77.25 229 THR A C 1
ATOM 1848 O O . THR A 1 229 ? -52.814 -22.111 17.768 1.00 77.25 229 THR A O 1
ATOM 1851 N N . PRO A 1 230 ? -51.434 -22.653 19.454 1.00 77.56 230 PRO A N 1
ATOM 1852 C CA . PRO A 1 230 ? -52.067 -23.947 19.659 1.00 77.56 230 PRO A CA 1
ATOM 1853 C C . PRO A 1 230 ? -53.514 -23.725 20.118 1.00 77.56 230 PRO A C 1
ATOM 1855 O O . PRO A 1 230 ? -53.785 -22.832 20.924 1.00 77.56 230 PRO A O 1
ATOM 1858 N N . ALA A 1 231 ? -54.445 -24.517 19.582 1.00 81.00 231 ALA A N 1
ATOM 1859 C CA . ALA A 1 231 ? -55.847 -24.456 19.980 1.00 81.00 231 ALA A CA 1
ATOM 1860 C C . ALA A 1 231 ? -55.974 -24.646 21.501 1.00 81.00 231 ALA A C 1
ATOM 1862 O O . ALA A 1 231 ? -55.267 -25.470 22.082 1.00 81.00 231 ALA A O 1
ATOM 1863 N N . LEU A 1 232 ? -56.867 -23.879 22.133 1.00 81.06 232 LEU A N 1
ATOM 1864 C CA . LEU A 1 232 ? -57.115 -23.932 23.574 1.00 81.06 232 LEU A CA 1
ATOM 1865 C C . LEU A 1 232 ? -57.483 -25.368 23.980 1.00 81.06 232 LEU A C 1
ATOM 1867 O O . LEU A 1 232 ? -58.537 -25.873 23.595 1.00 81.06 232 LEU A O 1
ATOM 1871 N N . GLN A 1 233 ? -56.603 -26.028 24.733 1.00 78.12 233 GLN A N 1
ATOM 1872 C CA . GLN A 1 233 ? -56.871 -27.341 25.314 1.00 78.12 233 GLN A CA 1
ATOM 1873 C C . GLN A 1 233 ? -57.454 -27.173 26.718 1.00 78.12 233 GLN A C 1
ATOM 1875 O O . GLN A 1 233 ? -57.075 -26.264 27.458 1.00 78.12 233 GLN A O 1
ATOM 1880 N N . LEU A 1 234 ? -58.399 -28.044 27.070 1.00 81.25 234 LEU A N 1
ATOM 1881 C CA . LEU A 1 234 ? -58.989 -28.088 28.404 1.00 81.25 234 LEU A CA 1
ATOM 1882 C C . LEU A 1 234 ? -57.887 -28.436 29.417 1.00 81.25 234 LEU A C 1
ATOM 1884 O O . LEU A 1 234 ? -57.175 -29.420 29.222 1.00 81.25 234 LEU A O 1
ATOM 1888 N N . ALA A 1 235 ? -57.727 -27.626 30.466 1.00 75.88 235 ALA A N 1
ATOM 1889 C CA . ALA A 1 235 ? -56.701 -27.846 31.480 1.00 75.88 235 ALA A CA 1
ATOM 1890 C C . ALA A 1 235 ? -56.930 -29.196 32.178 1.00 75.88 235 ALA A C 1
ATOM 1892 O O . ALA A 1 235 ? -57.986 -29.420 32.769 1.00 75.88 235 ALA A O 1
ATOM 1893 N N . SER A 1 236 ? -55.956 -30.100 32.076 1.00 81.31 236 SER A N 1
ATOM 1894 C CA . SER A 1 236 ? -55.954 -31.379 32.783 1.00 81.31 236 SER A CA 1
ATOM 1895 C C . SER A 1 236 ? -54.996 -31.323 33.967 1.00 81.31 236 SER A C 1
ATOM 1897 O O . SER A 1 236 ? -53.844 -30.928 33.810 1.00 81.31 236 SER A O 1
ATOM 1899 N N . ASP A 1 237 ? -55.438 -31.809 35.125 1.00 84.88 237 ASP A N 1
ATOM 1900 C CA . ASP A 1 237 ? -54.633 -31.842 36.356 1.00 84.88 237 ASP A CA 1
ATOM 1901 C C . ASP A 1 237 ? -53.528 -32.920 36.347 1.00 84.88 237 ASP A C 1
ATOM 1903 O O . ASP A 1 237 ? -52.732 -33.021 37.282 1.00 84.88 237 ASP A O 1
ATOM 1907 N N . TYR A 1 238 ? -53.455 -33.734 35.289 1.00 82.56 238 TYR A N 1
ATOM 1908 C CA . TYR A 1 238 ? -52.485 -34.816 35.138 1.00 82.56 238 TYR A CA 1
ATOM 1909 C C . TYR A 1 238 ? -51.583 -34.580 33.925 1.00 82.56 238 TYR A C 1
ATOM 1911 O O . TYR A 1 238 ? -52.066 -34.292 32.831 1.00 82.56 238 TYR A O 1
ATOM 1919 N N . TYR A 1 239 ? -50.270 -34.747 34.115 1.00 80.00 239 TYR A N 1
ATOM 1920 C CA . TYR A 1 239 ? -49.287 -34.650 33.035 1.00 80.00 239 TYR A CA 1
ATOM 1921 C C . TYR A 1 239 ? -49.415 -35.811 32.053 1.00 80.00 239 TYR A C 1
ATOM 1923 O O . TYR A 1 239 ? -49.510 -36.975 32.448 1.00 80.00 239 TYR A O 1
ATOM 1931 N N . THR A 1 240 ? -49.320 -35.502 30.763 1.00 82.81 240 THR A N 1
ATOM 1932 C CA . THR A 1 240 ? -49.233 -36.528 29.721 1.00 82.81 240 THR A CA 1
ATOM 1933 C C . THR A 1 240 ? -47.830 -37.145 29.675 1.00 82.81 240 THR A C 1
ATOM 1935 O O . THR A 1 240 ? -46.828 -36.519 30.038 1.00 82.81 240 THR A O 1
ATOM 1938 N N . GLU A 1 241 ? -47.715 -38.384 29.187 1.00 78.69 241 GLU A N 1
ATOM 1939 C CA . GLU A 1 241 ? -46.423 -39.087 29.082 1.00 78.69 241 GLU A CA 1
ATOM 1940 C C . GLU A 1 241 ? -45.381 -38.294 28.274 1.00 78.69 241 GLU A C 1
ATOM 1942 O O . GLU A 1 241 ? -44.186 -38.335 28.571 1.00 78.69 241 GLU A O 1
ATOM 1947 N N . GLN A 1 242 ? -45.835 -37.519 27.285 1.00 78.12 242 GLN A N 1
ATOM 1948 C CA . GLN A 1 242 ? -44.990 -36.677 26.438 1.00 78.12 242 GLN A CA 1
ATOM 1949 C C . GLN A 1 242 ? -44.427 -35.458 27.191 1.00 78.12 242 GLN A C 1
ATOM 1951 O O . GLN A 1 242 ? -43.288 -35.049 26.950 1.00 78.12 242 GLN A O 1
ATOM 1956 N N . GLU A 1 243 ? -45.176 -34.893 28.138 1.00 79.12 243 GLU A N 1
ATOM 1957 C CA . GLU A 1 243 ? -44.739 -33.761 28.968 1.00 79.12 243 GLU A CA 1
ATOM 1958 C C . GLU A 1 243 ? -43.776 -34.207 30.072 1.00 79.12 243 GLU A C 1
ATOM 1960 O O . GLU A 1 243 ? -42.779 -33.534 30.341 1.00 79.12 243 GLU A O 1
ATOM 1965 N N . MET A 1 244 ? -43.982 -35.406 30.621 1.00 78.75 244 MET A N 1
ATOM 1966 C CA . MET A 1 244 ? -43.069 -36.027 31.588 1.00 78.75 244 MET A CA 1
ATOM 1967 C C . MET A 1 244 ? -41.671 -36.298 31.002 1.00 78.75 244 MET A C 1
ATOM 1969 O O . MET A 1 244 ? -40.680 -36.348 31.737 1.00 78.75 244 MET A O 1
ATOM 1973 N N . VAL A 1 245 ? -41.546 -36.442 29.676 1.00 73.50 245 VAL A N 1
ATOM 1974 C CA . VAL A 1 245 ? -40.247 -36.582 28.993 1.00 73.50 245 VAL A CA 1
ATOM 1975 C C . VAL A 1 245 ? -39.466 -35.264 28.983 1.00 73.50 245 VAL A C 1
ATOM 1977 O O . VAL A 1 245 ? -38.244 -35.298 29.135 1.00 73.50 245 VAL A O 1
ATOM 1980 N N . LYS A 1 246 ? -40.138 -34.107 28.896 1.00 75.44 246 LYS A N 1
ATOM 1981 C CA . LYS A 1 246 ? -39.484 -32.784 28.952 1.00 75.44 246 LYS A CA 1
ATOM 1982 C C . LYS A 1 246 ? -38.887 -32.481 30.331 1.00 75.44 246 LYS A C 1
ATOM 1984 O O . LYS A 1 246 ? -37.892 -31.768 30.418 1.00 75.44 246 LYS A O 1
ATOM 1989 N N . PHE A 1 247 ? -39.429 -33.078 31.394 1.00 73.12 247 PHE A N 1
ATOM 1990 C CA . PHE A 1 247 ? -38.892 -32.964 32.756 1.00 73.12 247 PHE A CA 1
ATOM 1991 C C . PHE A 1 247 ? -37.633 -33.808 33.014 1.00 73.12 247 PHE A C 1
ATOM 1993 O O . PHE A 1 247 ? -36.966 -33.637 34.041 1.00 73.12 247 PHE A O 1
ATOM 2000 N N . LYS A 1 248 ? -37.253 -34.716 32.105 1.00 76.25 248 LYS A N 1
ATOM 2001 C CA . LYS A 1 248 ? -36.041 -35.523 32.285 1.00 76.25 248 LYS A CA 1
ATOM 2002 C C . LYS A 1 248 ? -34.805 -34.678 31.984 1.00 76.25 248 LYS A C 1
ATOM 2004 O O . LYS A 1 248 ? -34.482 -34.409 30.830 1.00 76.25 248 LYS A O 1
ATOM 2009 N N . LYS A 1 249 ? -34.076 -34.301 33.041 1.00 80.19 249 LYS A N 1
ATOM 2010 C CA . LYS A 1 249 ? -32.788 -33.594 32.945 1.00 80.19 249 LYS A CA 1
ATOM 2011 C C . LYS A 1 249 ? -31.859 -34.309 31.945 1.00 80.19 249 LYS A C 1
ATOM 2013 O O . LYS A 1 249 ? -31.602 -35.506 32.120 1.00 80.19 249 LYS A O 1
ATOM 2018 N N . PRO A 1 250 ? -31.314 -33.615 30.929 1.00 72.12 250 PRO A N 1
ATOM 2019 C CA . PRO A 1 250 ? -30.378 -34.231 30.001 1.00 72.12 250 PRO A CA 1
ATOM 2020 C C . PRO A 1 250 ? -29.113 -34.659 30.756 1.00 72.12 250 PRO A C 1
ATOM 2022 O O . PRO A 1 250 ? -28.492 -33.870 31.473 1.00 72.12 250 PRO A O 1
ATOM 2025 N N . LYS A 1 251 ? -28.727 -35.933 30.618 1.00 77.06 251 LYS A N 1
ATOM 2026 C CA . LYS A 1 251 ? -27.517 -36.465 31.258 1.00 77.06 251 LYS A CA 1
ATOM 2027 C C . LYS A 1 251 ? -26.287 -35.739 30.701 1.00 77.06 251 LYS A C 1
ATOM 2029 O O . LYS A 1 251 ? -26.032 -35.785 29.497 1.00 77.06 251 LYS A O 1
ATOM 2034 N N . LYS A 1 252 ? -25.503 -35.100 31.578 1.00 69.62 252 LYS A N 1
ATOM 2035 C CA . LYS A 1 252 ? -24.220 -34.479 31.211 1.00 69.62 252 LYS A CA 1
ATOM 2036 C C . LYS A 1 252 ? -23.284 -35.559 30.653 1.00 69.62 252 LYS A C 1
ATOM 2038 O O . LYS A 1 252 ? -22.938 -36.506 31.356 1.00 69.62 252 LYS A O 1
ATOM 2043 N N . LYS A 1 253 ? -22.872 -35.430 29.388 1.00 71.06 253 LYS A N 1
ATOM 2044 C CA . LYS A 1 253 ? -21.851 -36.304 28.791 1.00 71.06 253 LYS A CA 1
ATOM 2045 C C . LYS A 1 253 ? -20.495 -35.959 29.412 1.00 71.06 253 LYS A C 1
ATOM 2047 O O . LYS A 1 253 ? -19.948 -34.894 29.141 1.00 71.06 253 LYS A O 1
ATOM 2052 N N . VAL A 1 254 ? -19.954 -36.853 30.237 1.00 68.06 254 VAL A N 1
ATOM 2053 C CA . VAL A 1 254 ? -18.594 -36.724 30.781 1.00 68.06 254 VAL A CA 1
ATOM 2054 C C . VAL A 1 254 ? -17.602 -36.866 29.623 1.00 68.06 254 VAL A C 1
ATOM 2056 O O . VAL A 1 254 ? -17.461 -37.942 29.042 1.00 68.06 254 VAL A O 1
ATOM 2059 N N . ARG A 1 255 ? -16.929 -35.773 29.248 1.00 64.12 255 ARG A N 1
ATOM 2060 C CA . ARG A 1 255 ? -15.828 -35.814 28.276 1.00 64.12 255 ARG A CA 1
ATOM 2061 C C . ARG A 1 255 ? -14.606 -36.395 28.992 1.00 64.12 255 ARG A C 1
ATOM 2063 O O . ARG A 1 255 ? -14.117 -35.794 29.942 1.00 64.12 255 ARG A O 1
ATOM 2070 N N . LYS A 1 256 ? -14.121 -37.566 28.557 1.00 66.25 256 LYS A N 1
ATOM 2071 C CA . LYS A 1 256 ? -12.857 -38.143 29.048 1.00 66.25 256 LYS A CA 1
ATOM 2072 C C . LYS A 1 256 ? -11.710 -37.189 28.714 1.00 66.25 256 LYS A C 1
ATOM 2074 O O . LYS A 1 256 ? -11.318 -37.075 27.553 1.00 66.25 256 LYS A O 1
ATOM 2079 N N . ILE A 1 257 ? -11.169 -36.529 29.731 1.00 53.62 257 ILE A N 1
ATOM 2080 C CA . ILE A 1 257 ? -9.886 -35.835 29.653 1.00 53.62 257 ILE A CA 1
ATOM 2081 C C . ILE A 1 257 ? -8.821 -36.928 29.507 1.00 53.62 257 ILE A C 1
ATOM 2083 O O . ILE A 1 257 ? -8.669 -37.777 30.381 1.00 53.62 257 ILE A O 1
ATOM 2087 N N . ARG A 1 258 ? -8.126 -36.971 28.365 1.00 59.41 258 ARG A N 1
ATOM 2088 C CA . ARG A 1 258 ? -6.909 -37.781 28.234 1.00 59.41 258 ARG A CA 1
ATOM 2089 C C . ARG A 1 258 ? -5.819 -37.077 29.031 1.00 59.41 258 ARG A C 1
ATOM 2091 O O . ARG A 1 258 ? -5.275 -36.076 28.571 1.00 59.41 258 ARG A O 1
ATOM 2098 N N . GLU A 1 259 ? -5.503 -37.616 30.199 1.00 55.19 259 GLU A N 1
ATOM 2099 C CA . GLU A 1 259 ? -4.261 -37.317 30.903 1.00 55.19 259 GLU A CA 1
ATOM 2100 C C . GLU A 1 259 ? -3.092 -37.632 29.963 1.00 55.19 259 GLU A C 1
ATOM 2102 O O . GLU A 1 259 ? -2.807 -38.789 29.632 1.00 55.19 259 GLU A O 1
ATOM 2107 N N . ARG A 1 260 ? -2.425 -36.586 29.468 1.00 52.16 260 ARG A N 1
ATOM 2108 C CA . ARG A 1 260 ? -1.090 -36.733 28.898 1.00 52.16 260 ARG A CA 1
ATOM 2109 C C . ARG A 1 260 ? -0.190 -37.126 30.062 1.00 52.16 260 ARG A C 1
ATOM 2111 O O . ARG A 1 260 ? 0.142 -36.281 30.881 1.00 52.16 260 ARG A O 1
ATOM 2118 N N . LYS A 1 261 ? 0.154 -38.414 30.132 1.00 49.38 261 LYS A N 1
ATOM 2119 C CA . LYS A 1 261 ? 1.168 -38.962 31.035 1.00 49.38 261 LYS A CA 1
ATOM 2120 C C . LYS A 1 261 ? 2.455 -38.145 30.886 1.00 49.38 261 LYS A C 1
ATOM 2122 O O . LYS A 1 261 ? 3.226 -38.377 29.954 1.00 49.38 261 LYS A O 1
ATOM 2127 N N . SER A 1 262 ? 2.685 -37.191 31.784 1.00 52.69 262 SER A N 1
ATOM 2128 C CA . SER A 1 262 ? 4.039 -36.761 32.098 1.00 52.69 262 SER A CA 1
ATOM 2129 C C . SER A 1 262 ? 4.744 -37.993 32.658 1.00 52.69 262 SER A C 1
ATOM 2131 O O . SER A 1 262 ? 4.253 -38.671 33.561 1.00 52.69 262 SER A O 1
ATOM 2133 N N . LYS A 1 263 ? 5.843 -38.370 32.011 1.00 56.72 263 LYS A N 1
ATOM 2134 C CA . LYS A 1 263 ? 6.696 -39.467 32.449 1.00 56.72 263 LYS A CA 1
ATOM 2135 C C . LYS A 1 263 ? 7.258 -39.077 33.816 1.00 56.72 263 LYS A C 1
ATOM 2137 O O . LYS A 1 263 ? 8.126 -38.218 33.898 1.00 56.72 263 LYS A O 1
ATOM 2142 N N . LEU A 1 264 ? 6.721 -39.670 34.876 1.00 54.72 264 LEU A N 1
ATOM 2143 C CA . LEU A 1 264 ? 7.384 -39.720 36.173 1.00 54.72 264 LEU A CA 1
ATOM 2144 C C . LEU A 1 264 ? 8.607 -40.625 35.988 1.00 54.72 264 LEU A C 1
ATOM 2146 O O . LEU A 1 264 ? 8.457 -41.828 35.766 1.00 54.72 264 LEU A O 1
ATOM 2150 N N . PHE A 1 265 ? 9.794 -40.025 35.979 1.00 56.50 265 PHE A N 1
ATOM 2151 C CA . PHE A 1 265 ? 11.061 -40.750 35.990 1.00 56.50 265 PHE A CA 1
ATOM 2152 C C . PHE A 1 265 ? 11.157 -41.569 37.286 1.00 56.50 265 PHE A C 1
ATOM 2154 O O . PHE A 1 265 ? 10.792 -41.089 38.361 1.00 56.50 265 PHE A O 1
ATOM 2161 N N . LYS A 1 266 ? 11.571 -42.836 37.173 1.00 66.88 266 LYS A N 1
ATOM 2162 C CA . LYS A 1 266 ? 11.813 -43.730 38.315 1.00 66.88 266 LYS A CA 1
ATOM 2163 C C . LYS A 1 266 ? 13.232 -43.514 38.846 1.00 66.88 266 LYS A C 1
ATOM 2165 O O . LYS A 1 266 ? 14.103 -43.085 38.100 1.00 66.88 266 LYS A O 1
ATOM 2170 N N . ALA A 1 267 ? 13.441 -43.856 40.118 1.00 60.66 267 ALA A N 1
ATOM 2171 C CA . ALA A 1 267 ? 14.687 -43.643 40.862 1.00 60.66 267 ALA A CA 1
ATOM 2172 C C . ALA A 1 267 ? 15.948 -44.270 40.228 1.00 60.66 267 ALA A C 1
ATOM 2174 O O . ALA A 1 267 ? 17.049 -43.836 40.542 1.00 60.66 267 ALA A O 1
ATOM 2175 N N . ASP A 1 268 ? 15.792 -45.225 39.309 1.00 60.56 268 ASP A N 1
ATOM 2176 C CA . ASP A 1 268 ? 16.910 -45.899 38.637 1.00 60.56 268 ASP A CA 1
ATOM 2177 C C . ASP A 1 268 ? 17.518 -45.091 37.471 1.00 60.56 268 ASP A C 1
ATOM 2179 O O . ASP A 1 268 ? 18.580 -45.452 36.983 1.00 60.56 268 ASP A O 1
ATOM 2183 N N . ASP A 1 269 ? 16.888 -43.989 37.036 1.00 62.66 269 ASP A N 1
ATOM 2184 C CA . ASP A 1 269 ? 17.400 -43.110 35.959 1.00 62.66 269 ASP A CA 1
ATOM 2185 C C . ASP A 1 269 ? 18.315 -41.980 36.500 1.00 62.66 269 ASP A C 1
ATOM 2187 O O . ASP A 1 269 ? 18.667 -41.048 35.782 1.00 62.66 269 ASP A O 1
ATOM 2191 N N . LEU A 1 270 ? 18.663 -42.032 37.796 1.00 61.22 270 LEU A N 1
ATOM 2192 C CA . LEU A 1 270 ? 19.502 -41.051 38.509 1.00 61.22 270 LEU A CA 1
ATOM 2193 C C . LEU A 1 270 ? 20.918 -41.565 38.832 1.00 61.22 270 LEU A C 1
ATOM 2195 O O . LEU A 1 270 ? 21.679 -40.858 39.492 1.00 61.22 270 LEU A O 1
ATOM 2199 N N . LEU A 1 271 ? 21.284 -42.770 38.389 1.00 55.28 271 LEU A N 1
ATOM 2200 C CA . LEU A 1 271 ? 22.650 -43.278 38.520 1.00 55.28 271 LEU A CA 1
ATOM 2201 C C . LEU A 1 271 ? 23.411 -43.034 37.216 1.00 55.28 271 LEU A C 1
ATOM 2203 O O . LEU A 1 271 ? 23.129 -43.641 36.187 1.00 55.28 271 LEU A O 1
ATOM 2207 N N . VAL A 1 272 ? 24.344 -42.089 37.289 1.00 52.12 272 VAL A N 1
ATOM 2208 C CA . VAL A 1 272 ? 25.294 -41.735 36.233 1.00 52.12 272 VAL A CA 1
ATOM 2209 C C . VAL A 1 272 ? 26.532 -42.620 36.394 1.00 52.12 272 VAL A C 1
ATOM 2211 O O . VAL A 1 272 ? 27.152 -42.580 37.457 1.00 52.12 272 VAL A O 1
ATOM 2214 N N . ASP A 1 273 ? 26.872 -43.381 35.351 1.00 45.12 273 ASP A N 1
ATOM 2215 C CA . ASP A 1 273 ? 28.263 -43.740 35.024 1.00 45.12 273 ASP A CA 1
ATOM 2216 C C . ASP A 1 273 ? 28.872 -42.630 34.148 1.00 45.12 273 ASP A C 1
ATOM 2218 O O . ASP A 1 273 ? 28.143 -42.107 33.267 1.00 45.12 273 ASP A O 1
#